Protein AF-A0A7W5UTJ3-F1 (afdb_monomer_lite)

Structure (mmCIF, N/CA/C/O backbone):
data_AF-A0A7W5UTJ3-F1
#
_entry.id   AF-A0A7W5UTJ3-F1
#
loop_
_atom_site.group_PDB
_atom_site.id
_atom_site.type_symbol
_atom_site.label_atom_id
_atom_site.label_alt_id
_atom_site.label_comp_id
_atom_site.label_asym_id
_atom_site.label_entity_id
_atom_site.label_seq_id
_atom_site.pdbx_PDB_ins_code
_atom_site.Cartn_x
_atom_site.Cartn_y
_atom_site.Cartn_z
_atom_site.occupancy
_atom_site.B_iso_or_equiv
_atom_site.auth_seq_id
_atom_site.auth_comp_id
_atom_site.auth_asym_id
_atom_site.auth_atom_id
_atom_site.pdbx_PDB_model_num
ATOM 1 N N . MET A 1 1 ? -45.559 3.624 100.601 1.00 49.91 1 MET A N 1
ATOM 2 C CA . MET A 1 1 ? -44.182 3.401 100.113 1.00 49.91 1 MET A CA 1
ATOM 3 C C . MET A 1 1 ? -44.082 1.951 99.663 1.00 49.91 1 MET A C 1
ATOM 5 O O . MET A 1 1 ? -44.240 1.071 100.497 1.00 49.91 1 MET A O 1
ATOM 9 N N . PRO A 1 2 ? -43.972 1.708 98.349 1.00 45.56 2 PRO A N 1
ATOM 10 C CA . PRO A 1 2 ? -42.835 0.924 97.885 1.00 45.56 2 PRO A CA 1
ATOM 11 C C . PRO A 1 2 ? -42.137 1.590 96.694 1.00 45.56 2 PRO A C 1
ATOM 13 O O . PRO A 1 2 ? -42.738 2.033 95.720 1.00 45.56 2 PRO A O 1
ATOM 16 N N . GLN A 1 3 ? -40.830 1.658 96.868 1.00 65.25 3 GLN A N 1
ATOM 17 C CA . GLN A 1 3 ? -39.761 2.013 95.956 1.00 65.25 3 GLN A CA 1
ATOM 18 C C . GLN A 1 3 ? -39.377 0.731 95.220 1.00 65.25 3 GLN A C 1
ATOM 20 O O . GLN A 1 3 ? -39.188 -0.250 95.920 1.00 65.25 3 GLN A O 1
ATOM 25 N N . ASN A 1 4 ? -39.321 0.722 93.879 1.00 50.91 4 ASN A N 1
ATOM 26 C CA . ASN A 1 4 ? -38.662 -0.307 93.050 1.00 50.91 4 ASN A CA 1
ATOM 27 C C . ASN A 1 4 ? -38.724 0.074 91.557 1.00 50.91 4 ASN A C 1
ATOM 29 O O . ASN A 1 4 ? -39.702 -0.257 90.900 1.00 50.91 4 ASN A O 1
ATOM 33 N N . TRP A 1 5 ? -37.687 0.721 91.015 1.00 44.47 5 TRP A N 1
ATOM 34 C CA . TRP A 1 5 ? -37.349 0.657 89.580 1.00 44.47 5 TRP A CA 1
ATOM 35 C C . TRP A 1 5 ? -35.838 0.887 89.384 1.00 44.47 5 TRP A C 1
ATOM 37 O O . TRP A 1 5 ? -35.400 2.036 89.337 1.00 44.47 5 TRP A O 1
ATOM 47 N N . PRO A 1 6 ? -35.029 -0.175 89.214 1.00 55.72 6 PRO A N 1
ATOM 48 C CA . PRO A 1 6 ? -33.751 -0.068 88.525 1.00 55.72 6 PRO A CA 1
ATOM 49 C C . PRO A 1 6 ? -33.745 -1.050 87.346 1.00 55.72 6 PRO A C 1
ATOM 51 O O . PRO A 1 6 ? -33.516 -2.241 87.524 1.00 55.72 6 PRO A O 1
ATOM 54 N N . GLY A 1 7 ? -34.038 -0.576 86.132 1.00 49.91 7 GLY A N 1
ATOM 55 C CA . GLY A 1 7 ? -34.074 -1.474 84.966 1.00 49.91 7 GLY A CA 1
ATOM 56 C C . GLY A 1 7 ? -33.760 -0.866 83.602 1.00 49.91 7 GLY A C 1
ATOM 57 O O . GLY A 1 7 ? -33.587 -1.615 82.650 1.00 49.91 7 GLY A O 1
ATOM 58 N N . ILE A 1 8 ? -33.653 0.460 83.463 1.00 52.50 8 ILE A N 1
ATOM 59 C CA . ILE A 1 8 ? -33.644 1.087 82.124 1.00 52.50 8 ILE A CA 1
ATOM 60 C C . ILE A 1 8 ? -32.231 1.478 81.636 1.00 52.50 8 ILE A C 1
ATOM 62 O O . ILE A 1 8 ? -32.031 1.732 80.454 1.00 52.50 8 ILE A O 1
ATOM 66 N N . LEU A 1 9 ? -31.197 1.441 82.483 1.00 50.56 9 LEU A N 1
ATOM 67 C CA . LEU A 1 9 ? -29.863 1.956 82.113 1.00 50.56 9 LEU A CA 1
ATOM 68 C C . LEU A 1 9 ? -28.877 0.925 81.521 1.00 50.56 9 LEU A C 1
ATOM 70 O O . LEU A 1 9 ? -27.787 1.306 81.107 1.00 50.56 9 LEU A O 1
ATOM 74 N N . GLY A 1 10 ? -29.240 -0.359 81.415 1.00 50.97 10 GLY A N 1
ATOM 75 C CA . GLY A 1 10 ? -28.318 -1.417 80.960 1.00 50.97 10 GLY A CA 1
ATOM 76 C C . GLY A 1 10 ? -28.124 -1.553 79.439 1.00 50.97 10 GLY A C 1
ATOM 77 O O . GLY A 1 10 ? -27.166 -2.188 79.006 1.00 50.97 10 GLY A O 1
ATOM 78 N N . GLY A 1 11 ? -29.010 -0.979 78.614 1.00 48.81 11 GLY A N 1
ATOM 79 C CA . GLY A 1 11 ? -29.018 -1.205 77.155 1.00 48.81 11 GLY A CA 1
ATOM 80 C C . GLY A 1 11 ? -28.273 -0.163 76.309 1.00 48.81 11 GLY A C 1
ATOM 81 O O . GLY A 1 11 ? -27.937 -0.429 75.156 1.00 48.81 11 GLY A O 1
ATOM 82 N N . LEU A 1 12 ? -27.985 1.015 76.872 1.00 51.44 12 LEU A N 1
ATOM 83 C CA . LEU A 1 12 ? -27.376 2.136 76.149 1.00 51.44 12 LEU A CA 1
ATOM 84 C C . LEU A 1 12 ? -25.982 1.836 75.545 1.00 51.44 12 LEU A C 1
ATOM 86 O O . LEU A 1 12 ? -25.752 2.221 74.396 1.00 51.44 12 LEU A O 1
ATOM 90 N N . PRO A 1 13 ? -25.054 1.130 76.234 1.00 57.25 13 PRO A N 1
ATOM 91 C CA . PRO A 1 13 ? -23.743 0.839 75.651 1.00 57.25 13 PRO A CA 1
ATOM 92 C C . PRO A 1 13 ? -23.818 -0.187 74.508 1.00 57.25 13 PRO A C 1
ATOM 94 O O . PRO A 1 13 ? -23.075 -0.068 73.536 1.00 57.25 13 PRO A O 1
ATOM 97 N N . TYR A 1 14 ? -24.753 -1.143 74.559 1.00 57.56 14 TYR A N 1
ATOM 98 C CA . TYR A 1 14 ? -24.948 -2.125 73.485 1.00 57.56 14 TYR A CA 1
ATOM 99 C C . TYR A 1 14 ? -25.562 -1.502 72.224 1.00 57.56 14 TYR A C 1
ATOM 101 O O . TYR A 1 14 ? -25.147 -1.836 71.115 1.00 57.56 14 TYR A O 1
ATOM 109 N N . ALA A 1 15 ? -26.490 -0.552 72.376 1.00 61.28 15 ALA A N 1
ATOM 110 C CA . ALA A 1 15 ? -27.078 0.171 71.247 1.00 61.28 15 ALA A CA 1
ATOM 111 C C . ALA A 1 15 ? -26.050 1.062 70.518 1.00 61.28 15 ALA A C 1
ATOM 113 O O . ALA A 1 15 ? -26.047 1.124 69.288 1.00 61.28 15 ALA A O 1
ATOM 114 N N . LEU A 1 16 ? -25.133 1.700 71.256 1.00 57.91 16 LEU A N 1
ATOM 115 C CA . LEU A 1 16 ? -24.051 2.505 70.674 1.00 57.91 16 LEU A CA 1
ATOM 116 C C . LEU A 1 16 ? -23.027 1.650 69.917 1.00 57.91 16 LEU A C 1
ATOM 118 O O . LEU A 1 16 ? -22.639 2.004 68.805 1.00 57.91 16 LEU A O 1
ATOM 122 N N . VAL A 1 17 ? -22.629 0.501 70.471 1.00 63.25 17 VAL A N 1
ATOM 123 C CA . VAL A 1 17 ? -21.710 -0.431 69.795 1.00 63.25 17 VAL A CA 1
ATOM 124 C C . VAL A 1 17 ? -22.347 -1.015 68.528 1.00 63.25 17 VAL A C 1
ATOM 126 O O . VAL A 1 17 ? -21.684 -1.079 67.493 1.00 63.25 17 VAL A O 1
ATOM 129 N N . ALA A 1 18 ? -23.639 -1.362 68.566 1.00 59.16 18 ALA A N 1
ATOM 130 C CA . ALA A 1 18 ? -24.380 -1.828 67.392 1.00 59.16 18 ALA A CA 1
ATOM 131 C C . ALA A 1 18 ? -24.501 -0.746 66.300 1.00 59.16 18 ALA A C 1
ATOM 133 O O . ALA A 1 18 ? -24.300 -1.043 65.122 1.00 59.16 18 ALA A O 1
ATOM 134 N N . GLY A 1 19 ? -24.750 0.515 66.677 1.00 58.53 19 GLY A N 1
ATOM 135 C CA . GLY A 1 19 ? -24.783 1.648 65.746 1.00 58.53 19 GLY A CA 1
ATOM 136 C C . GLY A 1 19 ? -23.430 1.917 65.076 1.00 58.53 19 GLY A C 1
ATOM 137 O O . GLY A 1 19 ? -23.365 2.091 63.860 1.00 58.53 19 GLY A O 1
ATOM 138 N N . VAL A 1 20 ? -22.330 1.871 65.835 1.00 60.22 20 VAL A N 1
ATOM 139 C CA . VAL A 1 20 ? -20.966 2.059 65.301 1.00 60.22 20 VAL A CA 1
ATOM 140 C C . VAL A 1 20 ? -20.543 0.895 64.392 1.00 60.22 20 VAL A C 1
ATOM 142 O O . VAL A 1 20 ? -19.923 1.120 63.349 1.00 60.22 20 VAL A O 1
ATOM 145 N N . LEU A 1 21 ? -20.913 -0.345 64.732 1.00 58.50 21 LEU A N 1
ATOM 146 C CA . LEU A 1 21 ? -20.674 -1.519 63.883 1.00 58.50 21 LEU A CA 1
ATOM 147 C C . LEU A 1 21 ? -21.484 -1.471 62.581 1.00 58.50 21 LEU A C 1
ATOM 149 O O . LEU A 1 21 ? -20.934 -1.807 61.531 1.00 58.50 21 LEU A O 1
ATOM 153 N N . MET A 1 22 ? -22.735 -0.994 62.620 1.00 56.91 22 MET A N 1
ATOM 154 C CA . MET A 1 22 ? -23.546 -0.787 61.414 1.00 56.91 22 MET A CA 1
ATOM 155 C C . MET A 1 22 ? -22.935 0.262 60.480 1.00 56.91 22 MET A C 1
ATOM 157 O O . MET A 1 22 ? -22.800 -0.014 59.292 1.00 56.91 22 MET A O 1
ATOM 161 N N . VAL A 1 23 ? -22.484 1.410 60.999 1.00 58.38 23 VAL A N 1
ATOM 162 C CA . VAL A 1 23 ? -21.856 2.476 60.187 1.00 58.38 23 VAL A CA 1
ATOM 163 C C . VAL A 1 23 ? -20.576 1.987 59.501 1.00 58.38 23 VAL A C 1
ATOM 165 O O . VAL A 1 23 ? -20.311 2.306 58.339 1.00 58.38 23 VAL A O 1
ATOM 168 N N . ARG A 1 24 ? -19.784 1.164 60.197 1.00 61.03 24 ARG A N 1
ATOM 169 C CA . ARG A 1 24 ? -18.542 0.597 59.659 1.00 61.03 24 ARG A CA 1
ATOM 170 C C . ARG A 1 24 ? -18.798 -0.487 58.603 1.00 61.03 24 ARG A C 1
ATOM 172 O O . ARG A 1 24 ? -18.029 -0.586 57.649 1.00 61.03 24 ARG A O 1
ATOM 179 N N . TRP A 1 25 ? -19.882 -1.255 58.732 1.00 58.81 25 TRP A N 1
ATOM 180 C CA . TRP A 1 25 ? -20.298 -2.250 57.735 1.00 58.81 25 TRP A CA 1
ATOM 181 C C . TRP A 1 25 ? -20.925 -1.620 56.486 1.00 58.81 25 TRP A C 1
ATOM 183 O O . TRP A 1 25 ? -20.599 -2.024 55.369 1.00 58.81 25 TRP A O 1
ATOM 193 N N . THR A 1 26 ? -21.751 -0.581 56.634 1.00 67.00 26 THR A N 1
ATOM 194 C CA . THR A 1 26 ? -22.319 0.143 55.485 1.00 67.00 26 THR A CA 1
ATOM 195 C C . THR A 1 26 ? -21.261 0.933 54.720 1.00 67.00 26 THR A C 1
ATOM 197 O O . THR A 1 26 ? -21.354 1.049 53.501 1.00 67.00 26 THR A O 1
ATOM 200 N N . GLY A 1 27 ? -20.226 1.435 55.406 1.00 67.44 27 GLY A N 1
ATOM 201 C CA . GLY A 1 27 ? -19.107 2.135 54.770 1.00 67.44 27 GLY A CA 1
ATOM 202 C C . GLY A 1 27 ? -18.340 1.255 53.780 1.00 67.44 27 GLY A C 1
ATOM 203 O O . GLY A 1 27 ? -18.050 1.697 52.673 1.00 67.44 27 GLY A O 1
ATOM 204 N N . LEU A 1 28 ? -18.082 -0.007 54.139 1.00 71.56 28 LEU A N 1
ATOM 205 C CA . LEU A 1 28 ? -17.395 -0.978 53.279 1.00 71.56 28 LEU A CA 1
ATOM 206 C C . LEU A 1 28 ? -18.242 -1.355 52.055 1.00 71.56 28 LEU A C 1
ATOM 208 O O . LEU A 1 28 ? -17.735 -1.366 50.937 1.00 71.56 28 LEU A O 1
ATOM 212 N N . ILE A 1 29 ? -19.542 -1.586 52.256 1.00 75.38 29 ILE A N 1
ATOM 213 C CA . ILE A 1 29 ? -20.492 -1.868 51.169 1.00 75.38 29 ILE A CA 1
ATOM 214 C C . ILE A 1 29 ? -20.580 -0.680 50.207 1.00 75.38 29 ILE A C 1
ATOM 216 O O . ILE A 1 29 ? -20.513 -0.872 48.997 1.00 75.38 29 ILE A O 1
ATOM 220 N N . SER A 1 30 ? -20.669 0.545 50.731 1.00 70.50 30 SER A N 1
ATOM 221 C CA . SER A 1 30 ? -20.723 1.766 49.923 1.00 70.50 30 SER A CA 1
ATOM 222 C C . SER A 1 30 ? -19.438 1.977 49.113 1.00 70.50 30 SER A C 1
ATOM 224 O O . SER A 1 30 ? -19.500 2.338 47.940 1.00 70.50 30 SER A O 1
ATOM 226 N N . LEU A 1 31 ? -18.272 1.673 49.694 1.00 73.31 31 LEU A N 1
ATOM 227 C CA . LEU A 1 31 ? -16.979 1.727 49.002 1.00 73.31 31 LEU A CA 1
ATOM 228 C C . LEU A 1 31 ? -16.888 0.699 47.869 1.00 73.31 31 LEU A C 1
ATOM 230 O O . LEU A 1 31 ? -16.457 1.039 46.769 1.00 73.31 31 LEU A O 1
ATOM 234 N N . VAL A 1 32 ? -17.337 -0.536 48.112 1.00 75.56 32 VAL A N 1
ATOM 235 C CA . VAL A 1 32 ? -17.374 -1.595 47.092 1.00 7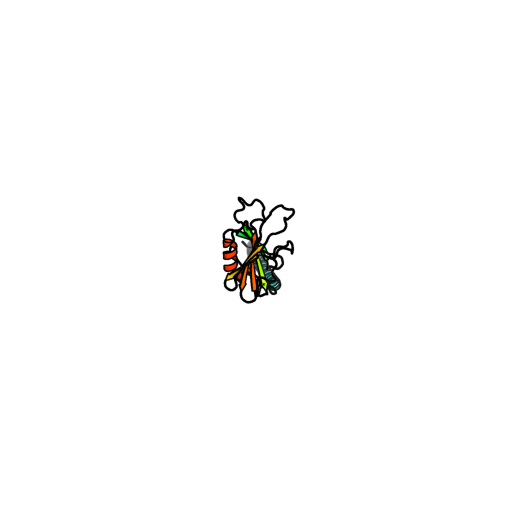5.56 32 VAL A CA 1
ATOM 236 C C . VAL A 1 32 ? -18.346 -1.235 45.967 1.00 75.56 32 VAL A C 1
ATOM 238 O O . VAL A 1 32 ? -17.974 -1.315 44.800 1.00 75.56 32 VAL A O 1
ATOM 241 N N . LEU A 1 33 ? -19.554 -0.767 46.293 1.00 73.56 33 LEU A N 1
ATOM 242 C CA . LEU A 1 33 ? -20.534 -0.305 45.303 1.00 73.56 33 LEU A CA 1
ATOM 243 C C . LEU A 1 33 ? -20.010 0.874 44.483 1.00 73.56 33 LEU A C 1
ATOM 245 O O . LEU A 1 33 ? -20.163 0.882 43.265 1.00 73.56 33 LEU A O 1
ATOM 249 N N . SER A 1 34 ? -19.349 1.834 45.132 1.00 69.06 34 SER A N 1
ATOM 250 C CA . SER A 1 34 ? -18.723 2.972 44.452 1.00 69.06 34 SER A CA 1
ATOM 251 C C . SER A 1 34 ? -17.606 2.510 43.518 1.00 69.06 34 SER A C 1
ATOM 253 O O . SER A 1 34 ? -17.539 2.960 42.380 1.00 69.06 34 SER A O 1
ATOM 255 N N . GLY A 1 35 ? -16.768 1.565 43.956 1.00 73.44 35 GLY A N 1
ATOM 256 C CA . GLY A 1 35 ? -15.726 0.966 43.124 1.00 73.44 35 GLY A CA 1
ATOM 257 C C . GLY A 1 35 ? -16.295 0.262 41.891 1.00 73.44 35 GLY A C 1
ATOM 258 O O . GLY A 1 35 ? -15.833 0.508 40.780 1.00 73.44 35 GLY A O 1
ATOM 259 N N . VAL A 1 36 ? -17.344 -0.548 42.062 1.00 77.81 36 VAL A N 1
ATOM 260 C CA . VAL A 1 36 ? -18.028 -1.229 40.950 1.00 77.81 36 VAL A CA 1
ATOM 261 C C . VAL A 1 36 ? -18.673 -0.225 39.992 1.00 77.81 36 VAL A C 1
ATOM 263 O O . VAL A 1 36 ? -18.547 -0.385 38.781 1.00 77.81 36 VAL A O 1
ATOM 266 N N . LEU A 1 37 ? -19.306 0.835 40.502 1.00 75.06 37 LEU A N 1
ATOM 267 C CA . LEU A 1 37 ? -19.894 1.899 39.680 1.00 75.06 37 LEU A CA 1
ATOM 268 C C . LEU A 1 37 ? -18.841 2.674 38.884 1.00 75.06 37 LEU A C 1
ATOM 270 O O . LEU A 1 37 ? -19.058 2.953 37.709 1.00 75.06 37 LEU A O 1
ATOM 274 N N . VAL A 1 38 ? -17.699 3.000 39.493 1.00 76.62 38 VAL A N 1
ATOM 275 C CA . VAL A 1 38 ? -16.602 3.694 38.803 1.00 76.62 38 VAL A CA 1
ATOM 276 C C . VAL A 1 38 ? -15.988 2.792 37.733 1.00 76.62 38 VAL A C 1
ATOM 278 O O . VAL A 1 38 ? -15.825 3.232 36.600 1.00 76.62 38 VAL A O 1
ATOM 281 N N . ILE A 1 39 ? -15.706 1.524 38.047 1.00 73.88 39 ILE A N 1
ATOM 282 C CA . ILE A 1 39 ? -15.149 0.565 37.080 1.00 73.88 39 ILE A CA 1
ATOM 283 C C . ILE A 1 39 ? -16.137 0.317 35.932 1.00 73.88 39 ILE A C 1
ATOM 285 O O . ILE A 1 39 ? -15.750 0.391 34.768 1.00 73.88 39 ILE A O 1
ATOM 289 N N . GLY A 1 40 ? -17.417 0.090 36.241 1.00 71.56 40 GLY A N 1
ATOM 290 C CA . GLY A 1 40 ? -18.469 -0.088 35.238 1.00 71.56 40 GLY A CA 1
ATOM 291 C C . GLY A 1 40 ? -18.675 1.158 34.373 1.00 71.56 40 GLY A C 1
ATOM 292 O O . GLY A 1 40 ? -18.810 1.050 33.157 1.00 71.56 40 GLY A O 1
ATOM 293 N N . GLY A 1 41 ? -18.620 2.350 34.974 1.00 71.69 41 GLY A N 1
ATOM 294 C CA . GLY A 1 41 ? -18.689 3.620 34.254 1.00 71.69 41 GLY A CA 1
ATOM 295 C C . GLY A 1 41 ? -17.502 3.833 33.313 1.00 71.69 41 GLY A C 1
ATOM 296 O O . GLY A 1 41 ? -17.695 4.228 32.167 1.00 71.69 41 GLY A O 1
ATOM 297 N N . VAL A 1 42 ? -16.279 3.519 33.756 1.00 72.38 42 VAL A N 1
ATOM 298 C CA . VAL A 1 42 ? -15.076 3.589 32.909 1.00 72.38 42 VAL A CA 1
ATOM 299 C C . VAL A 1 42 ? -15.162 2.596 31.750 1.00 72.38 42 VAL A C 1
ATOM 301 O O . VAL A 1 42 ? -14.842 2.970 30.624 1.00 72.38 42 VAL A O 1
ATOM 304 N N . PHE A 1 43 ? -15.637 1.372 31.994 1.00 74.56 43 PHE A N 1
ATOM 305 C CA . PHE A 1 43 ? -15.805 0.355 30.954 1.00 74.56 43 PHE A CA 1
ATOM 306 C C . PHE A 1 43 ? -16.799 0.800 29.868 1.00 74.56 43 PHE A C 1
ATOM 308 O O . PHE A 1 43 ? -16.466 0.778 28.687 1.00 74.56 43 PHE A O 1
ATOM 315 N N . LEU A 1 44 ? -17.968 1.322 30.256 1.00 69.38 44 LEU A N 1
ATOM 316 C CA . LEU A 1 44 ? -18.966 1.838 29.307 1.00 69.38 44 LEU A CA 1
ATOM 317 C C . LEU A 1 44 ? -18.464 3.059 28.514 1.00 69.38 44 LEU A C 1
ATOM 319 O O . LEU A 1 44 ? -18.767 3.220 27.329 1.00 69.38 44 LEU A O 1
ATOM 323 N N . VAL A 1 45 ? -17.678 3.939 29.144 1.00 71.81 45 VAL A N 1
ATOM 324 C CA . VAL A 1 45 ? -17.074 5.093 28.455 1.00 71.81 45 VAL A CA 1
ATOM 325 C C . VAL A 1 45 ? -15.999 4.649 27.456 1.00 71.81 45 VAL A C 1
ATOM 327 O O . VAL A 1 45 ? -15.906 5.228 26.377 1.00 71.81 45 VAL A O 1
ATOM 330 N N . GLN A 1 46 ? -15.207 3.630 27.786 1.00 73.75 46 GLN A N 1
ATOM 331 C CA . GLN A 1 46 ? -14.215 3.045 26.877 1.00 73.75 46 GLN A CA 1
ATOM 332 C C . GLN A 1 46 ? -14.892 2.393 25.666 1.00 73.75 46 GLN A C 1
ATOM 334 O O . GLN A 1 46 ? -14.549 2.704 24.528 1.00 73.75 46 GLN A O 1
ATOM 339 N N . GLU A 1 47 ? -15.911 1.568 25.905 1.00 73.75 47 GLU A N 1
ATOM 340 C CA . GLU A 1 47 ? -16.650 0.861 24.856 1.00 73.75 47 GLU A CA 1
ATOM 341 C C . GLU A 1 47 ? -17.359 1.837 23.903 1.00 73.75 47 GLU A C 1
ATOM 343 O O . GLU A 1 47 ? -17.211 1.743 22.685 1.00 73.75 47 GLU A O 1
ATOM 348 N N . SER A 1 48 ? -18.016 2.870 24.443 1.00 70.00 48 SER A N 1
ATOM 349 C CA . SER A 1 48 ? -18.661 3.908 23.622 1.00 70.00 48 SER A CA 1
ATOM 350 C C . SER A 1 48 ? -17.680 4.790 22.841 1.00 70.00 48 SER A C 1
ATOM 352 O O . SER A 1 48 ? -18.041 5.309 21.782 1.00 70.00 48 SER A O 1
ATOM 354 N N . ARG A 1 49 ? -16.444 4.985 23.323 1.00 73.00 49 ARG A N 1
ATOM 355 C CA . ARG A 1 49 ? -15.394 5.664 22.546 1.00 73.00 49 ARG A CA 1
ATOM 356 C C . ARG A 1 49 ? -14.911 4.791 21.398 1.00 73.00 49 ARG A C 1
ATOM 358 O O . ARG A 1 49 ? -14.903 5.272 20.269 1.00 73.00 49 ARG A O 1
ATOM 365 N N . ALA A 1 50 ? -14.599 3.527 21.672 1.00 71.88 50 ALA A N 1
ATOM 366 C CA . ALA A 1 50 ? -14.159 2.576 20.657 1.00 71.88 50 ALA A CA 1
ATOM 367 C C . ALA A 1 50 ? -15.202 2.421 19.537 1.00 71.88 50 ALA A C 1
ATOM 369 O O . ALA A 1 50 ? -14.861 2.425 18.356 1.00 71.88 50 ALA A O 1
ATOM 370 N N . GLU A 1 51 ? -16.489 2.368 19.888 1.00 74.69 51 GLU A N 1
ATOM 371 C CA . GLU A 1 51 ? -17.579 2.263 18.915 1.00 74.69 51 GLU A CA 1
ATOM 372 C C . GLU A 1 51 ? -17.732 3.537 18.061 1.00 74.69 51 GLU A C 1
ATOM 374 O O . GLU A 1 51 ? -17.919 3.463 16.841 1.00 74.69 51 GLU A O 1
ATOM 379 N N . ARG A 1 52 ? -17.576 4.725 18.663 1.00 76.06 52 ARG A N 1
ATOM 380 C CA . ARG A 1 52 ? -17.583 6.005 17.929 1.00 76.06 52 ARG A CA 1
ATOM 381 C C . ARG A 1 52 ? -16.386 6.146 17.000 1.00 76.06 52 ARG A C 1
ATOM 383 O O . ARG A 1 52 ? -16.549 6.614 15.876 1.00 76.06 52 ARG A O 1
ATOM 390 N N . GLU A 1 53 ? -15.202 5.751 17.448 1.00 75.44 53 GLU A N 1
ATOM 391 C CA . GLU A 1 53 ? -13.981 5.787 16.642 1.00 75.44 53 GLU A CA 1
ATOM 392 C C . GLU A 1 53 ? -14.061 4.804 15.472 1.00 75.44 53 GLU A C 1
ATOM 394 O O . GLU A 1 53 ? -13.769 5.186 14.336 1.00 75.44 53 GLU A O 1
ATOM 399 N N . ALA A 1 54 ? -14.564 3.589 15.709 1.00 72.44 54 ALA A N 1
ATOM 400 C CA . ALA A 1 54 ? -14.815 2.604 14.661 1.00 72.44 54 ALA A CA 1
ATOM 401 C C . ALA A 1 54 ? -15.825 3.116 13.622 1.00 72.44 54 ALA A C 1
ATOM 403 O O . ALA A 1 54 ? -15.592 2.990 12.419 1.00 72.44 54 ALA A O 1
ATOM 404 N N . THR A 1 55 ? -16.913 3.751 14.067 1.00 77.44 55 THR A N 1
ATOM 405 C CA . THR A 1 55 ? -17.921 4.339 13.167 1.00 77.44 55 THR A CA 1
ATOM 406 C C . THR A 1 55 ? -17.334 5.497 12.353 1.00 77.44 55 THR A C 1
ATOM 408 O O . THR A 1 55 ? -17.480 5.538 11.133 1.00 77.44 55 THR A O 1
ATOM 411 N N . ALA A 1 56 ? -16.591 6.400 13.000 1.00 79.31 56 ALA A N 1
ATOM 412 C CA . ALA A 1 56 ? -15.954 7.539 12.342 1.00 79.31 56 ALA A CA 1
ATOM 413 C C . ALA A 1 56 ? -14.840 7.128 11.361 1.00 79.31 56 ALA A C 1
ATOM 415 O O . ALA A 1 56 ? -14.562 7.849 10.399 1.00 79.31 56 ALA A O 1
ATOM 416 N N . LEU A 1 57 ? -14.166 5.998 11.596 1.00 77.00 57 LEU A N 1
ATOM 417 C CA . LEU A 1 57 ? -13.252 5.414 10.618 1.00 77.00 57 LEU A CA 1
ATOM 418 C C . LEU A 1 57 ? -14.026 4.797 9.453 1.00 77.00 57 LEU A C 1
ATOM 420 O O . LEU A 1 57 ? -13.670 5.040 8.302 1.00 77.00 57 LEU A O 1
ATOM 424 N N . ALA A 1 58 ? -15.078 4.025 9.737 1.00 78.88 58 ALA A N 1
ATOM 425 C CA . ALA A 1 58 ? -15.883 3.382 8.707 1.00 78.88 58 ALA A CA 1
ATOM 426 C C . ALA A 1 58 ? -16.451 4.415 7.725 1.00 78.88 58 ALA A C 1
ATOM 428 O O . ALA A 1 58 ? -16.363 4.206 6.519 1.00 78.88 58 ALA A O 1
ATOM 429 N N . GLU A 1 59 ? -16.939 5.557 8.217 1.00 83.25 59 GLU A N 1
ATOM 430 C CA . GLU A 1 59 ? -17.395 6.671 7.376 1.00 83.25 59 GLU A CA 1
ATOM 431 C C . GLU A 1 59 ? -16.265 7.299 6.549 1.00 83.25 59 GLU A C 1
ATOM 433 O O . GLU A 1 59 ? -16.449 7.568 5.361 1.00 83.25 59 GLU A O 1
ATOM 438 N N . ARG A 1 60 ? -15.077 7.498 7.139 1.00 80.94 60 ARG A N 1
ATOM 439 C CA . ARG A 1 60 ? -13.911 8.057 6.429 1.00 80.94 60 ARG A CA 1
ATOM 440 C C . ARG A 1 60 ? -13.387 7.136 5.331 1.00 80.94 60 ARG A C 1
ATOM 442 O O . ARG A 1 60 ? -12.973 7.614 4.279 1.00 80.94 60 ARG A O 1
ATOM 449 N N . VAL A 1 61 ? -13.402 5.831 5.579 1.00 85.00 61 VAL A N 1
ATOM 450 C CA . VAL A 1 61 ? -12.853 4.813 4.680 1.00 85.00 61 VAL A CA 1
ATOM 451 C C . VAL A 1 61 ? -13.880 4.337 3.654 1.00 85.00 61 VAL A C 1
ATOM 453 O O . VAL A 1 61 ? -13.492 3.946 2.558 1.00 85.00 61 VAL A O 1
ATOM 456 N N . ALA A 1 62 ? -15.182 4.414 3.946 1.00 85.31 62 ALA A N 1
ATOM 457 C CA . ALA A 1 62 ? -16.260 3.986 3.051 1.00 85.31 62 ALA A CA 1
ATOM 458 C C . ALA A 1 62 ? -16.074 4.360 1.561 1.00 85.31 62 ALA A C 1
ATOM 460 O O . ALA A 1 62 ? -16.219 3.460 0.732 1.00 85.31 62 ALA A O 1
ATOM 461 N N . PRO A 1 63 ? -15.721 5.609 1.176 1.00 86.75 63 PRO A N 1
ATOM 462 C CA . PRO A 1 63 ? -15.608 5.986 -0.240 1.00 86.75 63 PRO A CA 1
ATOM 463 C C . PRO A 1 63 ? -14.392 5.391 -0.969 1.00 86.75 63 PRO A C 1
ATOM 465 O O . PRO A 1 63 ? -14.352 5.390 -2.205 1.00 86.75 63 PRO A O 1
ATOM 468 N N . VAL A 1 64 ? -13.392 4.923 -0.221 1.00 88.75 64 VAL A N 1
ATOM 469 C CA . VAL A 1 64 ? -12.107 4.422 -0.739 1.00 88.75 64 VAL A CA 1
ATOM 470 C C . VAL A 1 64 ? -11.808 2.996 -0.289 1.00 88.75 64 VAL A C 1
ATOM 472 O O . VAL A 1 64 ? -10.717 2.491 -0.532 1.00 88.75 64 VAL A O 1
ATOM 475 N N . ARG A 1 65 ? -12.759 2.326 0.369 1.00 87.81 65 ARG A N 1
ATOM 476 C CA . ARG A 1 65 ? -12.557 1.008 0.981 1.00 87.81 65 ARG A CA 1
ATOM 477 C C . ARG A 1 65 ? -12.111 -0.037 -0.035 1.00 87.81 65 ARG A C 1
ATOM 479 O O . ARG A 1 65 ? -11.287 -0.873 0.310 1.00 87.81 65 ARG A O 1
ATOM 486 N N . ASP A 1 66 ? -12.625 0.050 -1.262 1.00 89.69 66 ASP A N 1
ATOM 487 C CA . ASP A 1 66 ? -12.278 -0.795 -2.413 1.00 89.69 66 ASP A CA 1
ATOM 488 C C . ASP A 1 66 ? -10.839 -0.585 -2.936 1.00 89.69 66 ASP A C 1
ATOM 490 O O . ASP A 1 66 ? -10.336 -1.357 -3.753 1.00 89.69 66 ASP A O 1
ATOM 494 N N . LEU A 1 67 ? -10.176 0.479 -2.476 1.00 92.00 67 LEU A N 1
ATOM 495 C CA . LEU A 1 67 ? -8.836 0.901 -2.879 1.00 92.00 67 LEU A CA 1
ATOM 496 C C . LEU A 1 67 ? -7.802 0.748 -1.759 1.00 92.00 67 LEU A C 1
ATOM 498 O O . LEU A 1 67 ? -6.633 1.074 -1.958 1.00 92.00 67 LEU A O 1
ATOM 502 N N . ILE A 1 68 ? -8.183 0.231 -0.591 1.00 92.31 68 ILE A N 1
ATOM 503 C CA . ILE A 1 68 ? -7.217 -0.018 0.479 1.00 92.31 68 ILE A CA 1
ATOM 504 C C . ILE A 1 68 ? -6.619 -1.404 0.285 1.00 92.31 68 ILE A C 1
ATOM 506 O O . ILE A 1 68 ? -7.274 -2.427 0.487 1.00 92.31 68 ILE A O 1
ATOM 510 N N . TYR A 1 69 ? -5.341 -1.422 -0.0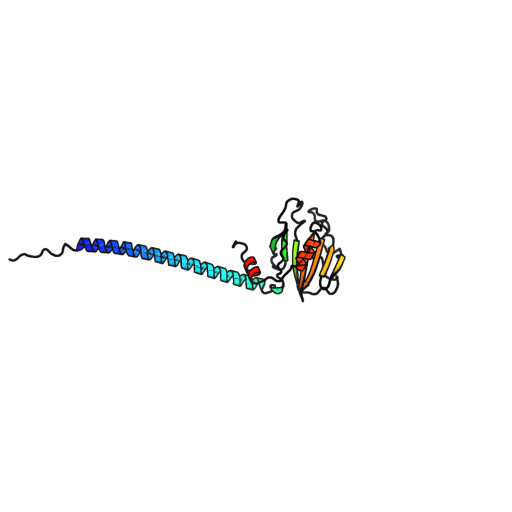78 1.00 93.94 69 TYR A N 1
ATOM 511 C CA . TYR A 1 69 ? -4.558 -2.642 -0.212 1.00 93.94 69 TYR A CA 1
ATOM 512 C C . TYR A 1 69 ? -3.536 -2.773 0.916 1.00 93.94 69 TYR A C 1
ATOM 514 O O . TYR A 1 69 ? -3.009 -1.790 1.449 1.00 93.94 69 TYR A O 1
ATOM 522 N N . MET A 1 70 ? -3.265 -4.028 1.260 1.00 94.38 70 MET A N 1
ATOM 523 C CA . MET A 1 70 ? -2.251 -4.453 2.213 1.00 94.38 70 MET A CA 1
ATOM 524 C C . MET A 1 70 ? -1.181 -5.246 1.468 1.00 94.38 70 MET A C 1
ATOM 526 O O . MET A 1 70 ? -1.499 -6.086 0.621 1.00 94.38 70 MET A O 1
ATOM 530 N N . ILE A 1 71 ? 0.075 -5.004 1.824 1.00 94.50 71 ILE A N 1
ATOM 531 C CA . ILE A 1 71 ? 1.226 -5.803 1.408 1.00 94.50 71 ILE A CA 1
ATOM 532 C C . ILE A 1 71 ? 2.064 -6.119 2.639 1.00 94.50 71 ILE A C 1
ATOM 534 O O . ILE A 1 71 ? 2.087 -5.343 3.591 1.00 94.50 71 ILE A O 1
ATOM 538 N N . ASP A 1 72 ? 2.751 -7.252 2.599 1.00 93.19 72 ASP A N 1
ATOM 539 C CA . ASP A 1 72 ? 3.784 -7.598 3.566 1.00 93.19 72 ASP A CA 1
ATOM 540 C C . ASP A 1 72 ? 5.121 -7.646 2.824 1.00 93.19 72 ASP A C 1
ATOM 542 O O . ASP A 1 72 ? 5.267 -8.365 1.832 1.00 93.19 72 ASP A O 1
ATOM 546 N N . ILE A 1 73 ? 6.076 -6.829 3.261 1.00 93.12 73 ILE A N 1
ATOM 547 C CA . ILE A 1 73 ? 7.414 -6.755 2.680 1.00 93.12 73 ILE A CA 1
ATOM 548 C C . ILE A 1 73 ? 8.391 -7.082 3.810 1.00 93.12 73 ILE A C 1
ATOM 550 O O . ILE A 1 73 ? 8.693 -6.199 4.597 1.00 93.12 73 ILE A O 1
ATOM 554 N N . PRO A 1 74 ? 8.966 -8.295 3.888 1.00 91.94 74 PRO A N 1
ATOM 555 C CA . PRO A 1 74 ? 9.763 -8.708 5.050 1.00 91.94 74 PRO A CA 1
ATOM 556 C C . PRO A 1 74 ? 10.937 -7.784 5.419 1.00 91.94 74 PRO A C 1
ATOM 558 O O . PRO A 1 74 ? 11.367 -7.751 6.567 1.00 91.94 74 PRO A O 1
ATOM 561 N N . SER A 1 75 ? 11.482 -7.046 4.449 1.00 89.06 75 SER A N 1
ATOM 562 C CA . SER A 1 75 ? 12.576 -6.092 4.660 1.00 89.06 75 SER A CA 1
ATOM 563 C C . SER A 1 75 ? 12.120 -4.673 5.018 1.00 89.06 75 SER A C 1
ATOM 565 O O . SER A 1 75 ? 12.976 -3.829 5.284 1.00 89.06 75 SER A O 1
ATOM 567 N N . HIS A 1 76 ? 10.814 -4.388 5.008 1.00 91.81 76 HIS A N 1
ATOM 568 C CA . HIS A 1 76 ? 10.257 -3.057 5.238 1.00 91.81 76 HIS A CA 1
ATOM 569 C C . HIS A 1 76 ? 9.088 -3.094 6.231 1.00 91.81 76 HIS A C 1
ATOM 571 O O . HIS A 1 76 ? 8.296 -4.028 6.263 1.00 91.81 76 HIS A O 1
ATOM 577 N N . ARG A 1 77 ? 8.952 -2.043 7.036 1.00 91.25 77 ARG A N 1
ATOM 578 C CA . ARG A 1 77 ? 7.795 -1.818 7.910 1.00 91.25 77 ARG A CA 1
ATOM 579 C C . ARG A 1 77 ? 6.915 -0.718 7.333 1.00 91.25 77 ARG A C 1
ATOM 581 O O . ARG A 1 77 ? 7.428 0.200 6.697 1.00 91.25 77 ARG A O 1
ATOM 588 N N . GLU A 1 78 ? 5.608 -0.791 7.571 1.00 89.00 78 GLU A N 1
ATOM 589 C CA . GLU A 1 78 ? 4.692 0.296 7.210 1.00 89.00 78 GLU A CA 1
ATOM 590 C C . GLU A 1 78 ? 5.039 1.533 8.049 1.00 89.00 78 GLU A C 1
ATOM 592 O O . GLU A 1 78 ? 5.019 1.494 9.278 1.00 89.00 78 GLU A O 1
ATOM 597 N N . ALA A 1 79 ? 5.429 2.608 7.370 1.00 87.56 79 ALA A N 1
ATOM 598 C CA . ALA A 1 79 ? 5.775 3.886 7.981 1.00 87.56 79 ALA A CA 1
ATOM 599 C C . ALA A 1 79 ? 4.544 4.774 8.171 1.00 87.56 79 ALA A C 1
ATOM 601 O O . ALA A 1 79 ? 4.472 5.571 9.104 1.00 87.56 79 ALA A O 1
ATOM 602 N N . GLY A 1 80 ? 3.568 4.633 7.276 1.00 86.38 80 GLY A N 1
ATOM 603 C CA . GLY A 1 80 ? 2.308 5.345 7.361 1.00 86.38 80 GLY A CA 1
ATOM 604 C C . GLY A 1 80 ? 1.532 5.322 6.057 1.00 86.38 80 GLY A C 1
ATOM 605 O O . GLY A 1 80 ? 1.982 4.797 5.035 1.00 86.38 80 GLY A O 1
ATOM 606 N N . ARG A 1 81 ? 0.355 5.939 6.112 1.00 86.00 81 ARG A N 1
ATOM 607 C CA . ARG A 1 81 ? -0.528 6.156 4.970 1.00 86.00 81 ARG A CA 1
ATOM 608 C C . ARG A 1 81 ? -0.756 7.636 4.755 1.00 86.00 81 ARG A C 1
ATOM 610 O O . ARG A 1 81 ? -0.672 8.431 5.692 1.00 86.00 81 ARG A O 1
ATOM 617 N N . ASP A 1 82 ? -1.020 8.002 3.511 1.00 81.50 82 ASP A N 1
ATOM 618 C CA . ASP A 1 82 ? -1.435 9.358 3.193 1.00 81.50 82 ASP A CA 1
ATOM 619 C C . ASP A 1 82 ? -2.852 9.646 3.721 1.00 81.50 82 ASP A C 1
ATOM 621 O O . ASP A 1 82 ? -3.565 8.764 4.205 1.00 81.50 82 ASP A O 1
ATOM 625 N N . SER A 1 83 ? -3.292 10.900 3.615 1.00 74.88 83 SER A N 1
ATOM 626 C CA . SER A 1 83 ? -4.632 11.298 4.062 1.00 74.88 83 SER A CA 1
ATOM 627 C C . SER A 1 83 ? -5.763 10.640 3.265 1.00 74.88 83 SER A C 1
ATOM 629 O O . SER A 1 83 ? -6.897 10.612 3.745 1.00 74.88 83 SER A O 1
ATOM 631 N N . SER A 1 84 ? -5.474 10.112 2.070 1.00 75.44 84 SER A N 1
ATOM 632 C CA . SER A 1 84 ? -6.444 9.381 1.256 1.00 75.44 84 SER A CA 1
ATOM 633 C C . SER A 1 84 ? -6.587 7.912 1.658 1.00 75.44 84 SER A C 1
ATOM 635 O O . SER A 1 84 ? -7.548 7.284 1.228 1.00 75.44 84 SER A O 1
ATOM 637 N N . TRP A 1 85 ? -5.683 7.370 2.489 1.00 77.75 85 TRP A N 1
ATOM 638 C CA . TRP A 1 85 ? -5.582 5.955 2.899 1.00 77.75 85 TRP A CA 1
ATOM 639 C C . TRP A 1 85 ? -5.243 4.964 1.781 1.00 77.75 85 TRP A C 1
ATOM 641 O O . TRP A 1 85 ? -4.952 3.789 2.046 1.00 77.75 85 TRP A O 1
ATOM 651 N N . VAL A 1 86 ? -5.265 5.436 0.540 1.00 83.38 86 VAL A N 1
ATOM 652 C CA . VAL A 1 86 ? -5.035 4.658 -0.671 1.00 83.38 86 VAL A CA 1
ATOM 653 C C . VAL A 1 86 ? -3.541 4.502 -0.944 1.00 83.38 86 VAL A C 1
ATOM 655 O O . VAL A 1 86 ? -3.145 3.532 -1.594 1.00 83.38 86 VAL A O 1
ATOM 658 N N . VAL A 1 87 ? -2.711 5.412 -0.421 1.00 85.69 87 VAL A N 1
ATOM 659 C CA . VAL A 1 87 ? -1.254 5.337 -0.533 1.00 85.69 87 VAL A CA 1
ATOM 660 C C . VAL A 1 87 ? -0.648 4.923 0.803 1.00 85.69 87 VAL A C 1
ATOM 662 O O . VAL A 1 87 ? -0.898 5.552 1.829 1.00 85.69 87 VAL A O 1
ATOM 665 N N . ALA A 1 88 ? 0.178 3.879 0.788 1.00 88.31 88 ALA A N 1
ATOM 666 C CA . ALA A 1 88 ? 0.959 3.427 1.934 1.00 88.31 88 ALA A CA 1
ATOM 667 C C . ALA A 1 88 ? 2.456 3.509 1.629 1.00 88.31 88 ALA A C 1
ATOM 669 O O . ALA A 1 88 ? 2.894 3.161 0.531 1.00 88.31 88 ALA A O 1
ATOM 670 N N . SER A 1 89 ? 3.235 3.945 2.612 1.00 88.62 89 SER A N 1
ATOM 671 C CA . SER A 1 89 ? 4.689 4.064 2.531 1.00 88.62 89 SER A CA 1
ATOM 672 C C . SER A 1 89 ? 5.348 3.063 3.468 1.00 88.62 89 SER A C 1
ATOM 674 O O . SER A 1 89 ? 4.919 2.885 4.608 1.00 88.62 89 SER A O 1
ATOM 676 N N . PHE A 1 90 ? 6.416 2.431 2.994 1.00 90.38 90 PHE A N 1
ATOM 677 C CA . PHE A 1 90 ? 7.154 1.403 3.712 1.00 90.38 90 PHE A CA 1
ATOM 678 C C . PHE A 1 90 ? 8.627 1.785 3.791 1.00 90.38 90 PHE A C 1
ATOM 680 O O . PHE A 1 90 ? 9.262 2.078 2.778 1.00 90.38 90 PHE A O 1
ATOM 687 N N . GLU A 1 91 ? 9.172 1.758 4.999 1.00 89.75 91 GLU A N 1
ATOM 688 C CA . GLU A 1 91 ? 10.572 2.063 5.285 1.00 89.75 91 GLU A CA 1
ATOM 689 C C . GLU A 1 91 ? 11.361 0.789 5.565 1.00 89.75 91 GLU A C 1
ATOM 691 O O . GLU A 1 91 ? 10.806 -0.151 6.138 1.00 89.75 91 GLU A O 1
ATOM 696 N N . PRO A 1 92 ? 12.656 0.738 5.221 1.00 88.44 92 PRO A N 1
ATOM 697 C CA . PRO A 1 92 ? 13.482 -0.421 5.522 1.00 88.44 92 PRO A CA 1
ATOM 698 C C . PRO A 1 92 ? 13.567 -0.652 7.039 1.00 88.44 92 PRO A C 1
ATOM 700 O O . PRO A 1 92 ? 13.759 0.284 7.815 1.00 88.44 92 PRO A O 1
ATOM 703 N N . VAL A 1 93 ? 13.446 -1.913 7.465 1.00 88.81 93 VAL A N 1
ATOM 704 C CA . VAL A 1 93 ? 13.605 -2.302 8.881 1.00 88.81 93 VAL A CA 1
ATOM 705 C C . VAL A 1 93 ? 15.050 -2.096 9.332 1.00 88.81 93 VAL A C 1
ATOM 707 O O . VAL A 1 93 ? 15.297 -1.623 10.440 1.00 88.81 93 VAL A O 1
ATOM 710 N N . ASP A 1 94 ? 15.997 -2.427 8.454 1.00 85.25 94 ASP A N 1
ATOM 711 C CA . ASP A 1 94 ? 17.417 -2.178 8.653 1.00 85.25 94 ASP A CA 1
ATOM 712 C C . ASP A 1 94 ? 17.835 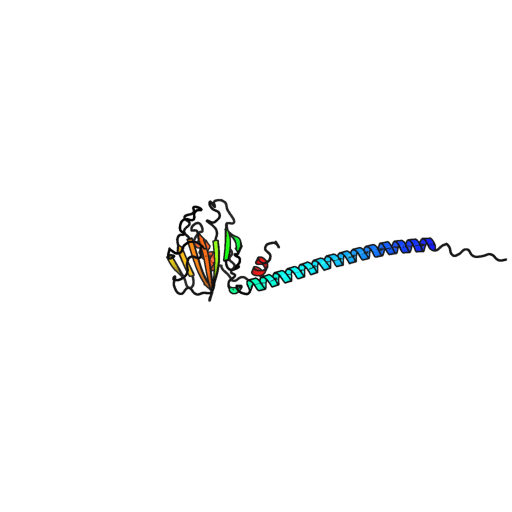-0.899 7.921 1.00 85.25 94 ASP A C 1
ATOM 714 O O . ASP A 1 94 ? 17.903 -0.846 6.689 1.00 85.25 94 ASP A O 1
ATOM 718 N N . THR A 1 95 ? 18.117 0.146 8.696 1.00 81.00 95 THR A N 1
ATOM 719 C CA . THR A 1 95 ? 18.603 1.428 8.179 1.00 81.00 95 THR A CA 1
ATOM 720 C C . THR A 1 95 ? 20.125 1.467 8.046 1.00 81.00 95 THR A C 1
ATOM 722 O O . THR A 1 95 ? 20.669 2.470 7.577 1.00 81.00 95 THR A O 1
ATOM 725 N N . SER A 1 96 ? 20.842 0.411 8.451 1.00 75.56 96 SER A N 1
ATOM 726 C CA . SER A 1 96 ? 22.289 0.344 8.287 1.00 75.56 96 SER A CA 1
ATOM 727 C C . SER A 1 96 ? 22.632 0.283 6.790 1.00 75.56 96 SER A C 1
ATOM 729 O O . SER A 1 96 ? 22.170 -0.564 6.029 1.00 75.56 96 SER A O 1
ATOM 731 N N . GLY A 1 97 ? 23.377 1.282 6.313 1.00 69.50 97 GLY A N 1
ATOM 732 C CA . GLY A 1 97 ? 23.724 1.415 4.894 1.00 69.50 97 GLY A CA 1
ATOM 733 C C . GLY A 1 97 ? 22.735 2.208 4.030 1.00 69.50 97 GLY A C 1
ATOM 734 O O . GLY A 1 97 ? 22.967 2.320 2.826 1.00 69.50 97 GLY A O 1
ATOM 735 N N . VAL A 1 98 ? 21.681 2.801 4.604 1.00 65.62 98 VAL A N 1
ATOM 736 C CA . VAL A 1 98 ? 20.848 3.798 3.909 1.00 65.62 98 VAL A CA 1
ATOM 737 C C . VAL A 1 98 ? 21.543 5.158 3.995 1.00 65.62 98 VAL A C 1
ATOM 739 O O . VAL A 1 98 ? 21.668 5.721 5.081 1.00 65.62 98 VAL A O 1
ATOM 742 N N . LYS A 1 99 ? 22.038 5.683 2.865 1.00 64.06 99 LYS A N 1
ATOM 743 C CA . LYS A 1 99 ? 22.724 6.990 2.835 1.00 64.06 99 LYS A CA 1
ATOM 744 C C . LYS A 1 99 ? 21.737 8.149 2.890 1.00 64.06 99 LYS A C 1
ATOM 746 O O . LYS A 1 99 ? 22.015 9.153 3.541 1.00 64.06 99 LYS A O 1
ATOM 751 N N . VAL A 1 100 ? 20.589 7.994 2.234 1.00 66.62 100 VAL A N 1
ATOM 752 C CA . VAL A 1 100 ? 19.493 8.963 2.250 1.00 66.62 100 VAL A CA 1
ATOM 753 C C . VAL A 1 100 ? 18.202 8.232 2.585 1.00 66.62 100 VAL A C 1
ATOM 755 O O . VAL A 1 100 ? 17.851 7.250 1.941 1.00 66.62 100 VAL A O 1
ATOM 758 N N . TRP A 1 101 ? 17.482 8.721 3.592 1.00 59.72 101 TRP A N 1
ATOM 759 C CA . TRP A 1 101 ? 16.328 8.035 4.182 1.00 59.72 101 TRP A CA 1
ATOM 760 C C . TRP A 1 101 ? 15.243 7.625 3.162 1.00 59.72 101 TRP A C 1
ATOM 762 O O . TRP A 1 101 ? 14.658 6.557 3.301 1.00 59.72 101 TRP A O 1
ATOM 772 N N . GLN A 1 102 ? 15.042 8.406 2.091 1.00 67.12 102 GLN A N 1
ATOM 773 C CA . GLN A 1 102 ? 14.047 8.120 1.044 1.00 67.12 102 GLN A CA 1
ATOM 774 C C . GLN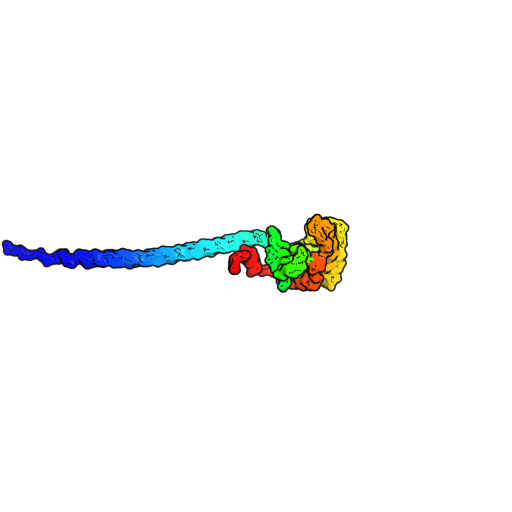 A 1 102 ? 14.528 7.194 -0.085 1.00 67.12 102 GLN A C 1
ATOM 776 O O . GLN A 1 102 ? 13.720 6.794 -0.919 1.00 67.12 102 GLN A O 1
ATOM 781 N N . GLU A 1 103 ? 15.813 6.827 -0.141 1.00 72.62 103 GLU A N 1
ATOM 782 C CA . GLU A 1 103 ? 16.331 5.966 -1.217 1.00 72.62 103 GLU A CA 1
ATOM 783 C C . GLU A 1 103 ? 15.656 4.592 -1.210 1.00 72.62 103 GLU A C 1
ATOM 785 O O . GLU A 1 103 ? 15.385 4.028 -2.261 1.00 72.62 103 GLU A O 1
ATOM 790 N N . ARG A 1 104 ? 15.335 4.044 -0.038 1.00 81.38 104 ARG A N 1
ATOM 791 C CA . ARG A 1 104 ? 14.760 2.695 0.079 1.00 81.38 104 ARG A CA 1
ATOM 792 C C . ARG A 1 104 ? 13.295 2.683 0.498 1.00 81.38 104 ARG A C 1
ATOM 794 O O . ARG A 1 104 ? 12.809 1.662 0.963 1.00 81.38 104 ARG A O 1
ATOM 801 N N . THR A 1 105 ? 12.586 3.798 0.355 1.00 85.75 105 THR A N 1
ATOM 802 C CA . THR A 1 105 ? 11.148 3.819 0.630 1.00 85.75 105 THR A CA 1
ATOM 803 C C . THR A 1 105 ? 10.393 3.139 -0.509 1.00 85.75 105 THR A C 1
ATOM 805 O O . THR A 1 105 ? 10.615 3.443 -1.681 1.00 85.75 105 THR A O 1
ATOM 808 N N . ILE A 1 106 ? 9.488 2.227 -0.158 1.00 90.19 106 ILE A N 1
ATOM 809 C CA . ILE A 1 106 ? 8.549 1.608 -1.097 1.00 90.19 106 ILE A CA 1
ATOM 810 C C . ILE A 1 106 ? 7.184 2.265 -0.905 1.00 90.19 106 ILE A C 1
ATOM 812 O O . ILE A 1 106 ? 6.719 2.414 0.223 1.00 90.19 106 ILE A O 1
ATOM 816 N N . SER A 1 107 ? 6.524 2.630 -1.997 1.00 89.81 107 SER A N 1
ATOM 817 C CA . SER A 1 107 ? 5.169 3.179 -1.990 1.00 89.81 107 SER A CA 1
ATOM 818 C C . SER A 1 107 ? 4.202 2.215 -2.665 1.00 89.81 107 SER A C 1
ATOM 820 O O . SER A 1 107 ? 4.448 1.759 -3.779 1.00 89.81 107 SER A O 1
ATOM 822 N N . LEU A 1 108 ? 3.091 1.925 -1.995 1.00 91.62 108 LEU A N 1
ATOM 823 C CA . LEU A 1 108 ? 1.938 1.199 -2.518 1.00 91.62 108 LEU A CA 1
ATOM 824 C C . LEU A 1 108 ? 0.818 2.200 -2.789 1.00 91.62 108 LEU A C 1
ATOM 826 O O . LEU A 1 108 ? 0.503 2.994 -1.912 1.00 91.62 108 LEU A O 1
ATOM 830 N N . ALA A 1 109 ? 0.173 2.118 -3.946 1.00 89.75 109 ALA A N 1
ATOM 831 C CA . ALA A 1 109 ? -1.051 2.861 -4.233 1.00 89.75 109 ALA A CA 1
ATOM 832 C C . ALA A 1 109 ? -2.018 2.009 -5.055 1.00 89.75 109 ALA A C 1
ATOM 834 O O . ALA A 1 109 ? -1.573 1.194 -5.863 1.00 89.75 109 ALA A O 1
ATOM 835 N N . ALA A 1 110 ? -3.324 2.217 -4.898 1.00 89.88 110 ALA A N 1
ATOM 836 C CA . ALA A 1 110 ? -4.338 1.583 -5.737 1.00 89.88 110 ALA A CA 1
ATOM 837 C C . ALA A 1 110 ? -5.260 2.630 -6.369 1.00 89.88 110 ALA A C 1
ATOM 839 O O . ALA A 1 110 ? -5.650 3.598 -5.738 1.00 89.88 110 ALA A O 1
ATOM 840 N N . THR A 1 111 ? -5.634 2.470 -7.631 1.00 88.06 111 THR A N 1
ATOM 841 C CA . THR A 1 111 ? -6.498 3.441 -8.322 1.00 88.06 111 THR A CA 1
ATOM 842 C C . THR A 1 111 ? -7.549 2.724 -9.146 1.00 88.06 111 THR A C 1
ATOM 844 O O . THR A 1 111 ? -7.293 1.646 -9.673 1.00 88.06 111 THR A O 1
ATOM 847 N N . ARG A 1 112 ? -8.746 3.303 -9.276 1.00 88.19 112 ARG A N 1
ATOM 848 C CA . ARG A 1 112 ? -9.754 2.767 -10.202 1.00 88.19 112 ARG A CA 1
ATOM 849 C C . ARG A 1 112 ? -9.289 3.009 -11.633 1.00 88.19 112 ARG A C 1
ATOM 851 O O . ARG A 1 112 ? -8.924 4.131 -11.979 1.00 88.19 112 ARG A O 1
ATOM 858 N N . GLY A 1 113 ? -9.325 1.976 -12.461 1.00 83.25 113 GLY A N 1
ATOM 859 C CA . GLY A 1 113 ? -8.949 2.075 -13.862 1.00 83.25 113 GLY A CA 1
ATOM 860 C C . GLY A 1 113 ? -8.508 0.750 -14.466 1.00 83.25 113 GLY A C 1
ATOM 861 O O . GLY A 1 113 ? -8.407 -0.280 -13.804 1.00 83.25 113 GLY A O 1
ATOM 862 N N . THR A 1 114 ? -8.228 0.801 -15.762 1.00 74.19 114 THR A N 1
ATOM 863 C CA . THR A 1 114 ? -7.677 -0.314 -16.533 1.00 74.19 114 THR A CA 1
ATOM 864 C C . THR A 1 114 ? -6.509 0.197 -17.356 1.00 74.19 114 THR A C 1
ATOM 866 O O . THR A 1 114 ? -6.623 1.254 -17.978 1.00 74.19 114 THR A O 1
ATOM 869 N N . LEU A 1 115 ? -5.408 -0.552 -17.400 1.00 72.88 115 LEU A N 1
ATOM 870 C CA . LEU A 1 115 ? -4.271 -0.217 -18.250 1.00 72.88 115 LEU A CA 1
ATOM 871 C C . LEU A 1 115 ? -4.457 -0.919 -19.605 1.00 72.88 115 LEU A C 1
ATOM 873 O O . LEU A 1 115 ? -4.225 -2.121 -19.723 1.00 72.88 115 LEU A O 1
ATOM 877 N N . SER A 1 116 ? -4.941 -0.201 -20.620 1.00 58.50 116 SER A N 1
ATOM 878 C CA . SER A 1 116 ? -5.225 -0.785 -21.946 1.00 58.50 116 SER A CA 1
ATOM 879 C C . SER A 1 116 ? -3.964 -0.949 -22.805 1.00 58.50 116 SER A C 1
ATOM 881 O O . SER A 1 116 ? -3.830 -1.912 -23.556 1.00 58.50 116 SER A O 1
ATOM 883 N N . ALA A 1 117 ? -3.008 -0.044 -22.643 1.00 54.25 117 ALA A N 1
ATOM 884 C CA . ALA A 1 117 ? -1.637 -0.094 -23.130 1.00 54.25 117 ALA A CA 1
ATOM 885 C C . ALA A 1 117 ? -0.822 0.818 -22.203 1.00 54.25 117 ALA A C 1
ATOM 887 O O . ALA A 1 117 ? -1.411 1.599 -21.466 1.00 54.25 117 ALA A O 1
ATOM 888 N N . CYS A 1 118 ? 0.506 0.762 -22.227 1.00 60.81 118 CYS A N 1
ATOM 889 C CA . CYS A 1 118 ? 1.396 1.590 -21.399 1.00 60.81 118 CYS A CA 1
ATOM 890 C C . CYS A 1 118 ? 1.225 3.132 -21.530 1.00 60.81 118 CYS A C 1
ATOM 892 O O . CYS A 1 118 ? 2.067 3.878 -21.047 1.00 60.81 118 CYS A O 1
ATOM 894 N N . GLY A 1 119 ? 0.170 3.628 -22.183 1.00 44.56 119 GLY A N 1
ATOM 895 C CA . GLY A 1 119 ? -0.178 5.038 -22.278 1.00 44.56 119 GLY A CA 1
ATOM 896 C C . GLY A 1 119 ? -1.069 5.495 -21.122 1.00 44.56 119 GLY A C 1
ATOM 897 O O . GLY A 1 119 ? -2.091 4.880 -20.823 1.00 44.56 119 GLY A O 1
ATOM 898 N N . GLY A 1 120 ? -0.695 6.617 -20.506 1.00 50.28 120 GLY A N 1
ATOM 899 C CA . GLY A 1 120 ? -1.563 7.385 -19.608 1.00 50.28 120 GLY A CA 1
ATOM 900 C C . GLY A 1 120 ? -1.249 7.287 -18.115 1.00 50.28 120 GLY A C 1
ATOM 901 O O . GLY A 1 120 ? -1.832 8.048 -17.349 1.00 50.28 120 GLY A O 1
ATOM 902 N N . GLN A 1 121 ? -0.321 6.424 -17.688 1.00 52.09 121 GLN A N 1
ATOM 903 C CA . GLN A 1 121 ? 0.208 6.477 -16.323 1.00 52.09 121 GLN A CA 1
ATOM 904 C C . GLN A 1 121 ? 1.587 7.127 -16.301 1.00 52.09 121 GLN A C 1
ATOM 906 O O . GLN A 1 121 ? 2.581 6.558 -16.741 1.00 52.09 121 GLN A O 1
ATOM 911 N N . THR A 1 122 ? 1.631 8.337 -15.756 1.00 51.03 122 THR A N 1
ATOM 912 C CA . THR A 1 122 ? 2.840 8.895 -15.157 1.00 51.03 122 THR A CA 1
ATOM 913 C C . THR A 1 122 ? 3.244 8.002 -13.991 1.00 51.03 122 THR A C 1
ATOM 915 O O . THR A 1 122 ? 2.385 7.686 -13.164 1.00 51.03 122 THR A O 1
ATOM 918 N N . LEU A 1 123 ? 4.527 7.625 -13.903 1.00 50.47 123 LEU A N 1
ATOM 919 C CA . LEU A 1 123 ? 5.127 7.156 -12.649 1.00 50.47 123 LEU A CA 1
ATOM 920 C C . LEU A 1 123 ? 4.589 8.048 -11.533 1.00 50.47 123 LEU A C 1
ATOM 922 O O . LEU A 1 123 ? 4.769 9.266 -11.579 1.00 50.47 123 LEU A O 1
ATOM 926 N N . ALA A 1 124 ? 3.847 7.460 -10.598 1.00 47.41 124 ALA A N 1
ATOM 927 C CA . ALA A 1 124 ? 3.215 8.189 -9.509 1.00 47.41 124 ALA A CA 1
ATOM 928 C C . ALA A 1 124 ? 4.289 8.576 -8.488 1.00 47.41 124 ALA A C 1
ATOM 930 O O . ALA A 1 124 ? 4.326 8.073 -7.372 1.00 47.41 124 ALA A O 1
ATOM 931 N N . VAL A 1 125 ? 5.212 9.437 -8.896 1.00 42.28 125 VAL A N 1
ATOM 932 C CA . VAL A 1 125 ? 6.174 10.083 -8.023 1.00 42.28 125 VAL A CA 1
ATOM 933 C C . VAL A 1 125 ? 6.090 11.561 -8.346 1.00 42.28 125 VAL A C 1
ATOM 935 O O . VAL A 1 125 ? 6.015 11.956 -9.504 1.00 42.28 125 VAL A O 1
ATOM 938 N N . ALA A 1 126 ? 6.001 12.365 -7.297 1.00 36.59 126 ALA A N 1
ATOM 939 C CA . ALA A 1 126 ? 5.566 13.756 -7.277 1.00 36.59 126 ALA A CA 1
ATOM 940 C C . ALA A 1 126 ? 6.441 14.766 -8.063 1.00 36.59 126 ALA A C 1
ATOM 942 O O . ALA A 1 126 ? 6.461 15.946 -7.722 1.00 36.59 126 ALA A O 1
ATOM 943 N N . PHE A 1 127 ? 7.181 14.354 -9.096 1.00 42.91 127 PHE A N 1
ATOM 944 C CA . PHE A 1 127 ? 8.270 15.140 -9.667 1.00 42.91 127 PHE A CA 1
ATOM 945 C C . PHE A 1 127 ? 8.417 14.962 -11.189 1.00 42.91 127 PHE A C 1
ATOM 947 O O . PHE A 1 127 ? 9.093 14.052 -11.652 1.00 42.91 127 PHE A O 1
ATOM 954 N N . GLY A 1 128 ? 7.865 15.920 -11.946 1.00 38.12 128 GLY A N 1
ATOM 955 C CA . GLY A 1 128 ? 8.272 16.237 -13.327 1.00 38.12 128 GLY A CA 1
ATOM 956 C C . GLY A 1 128 ? 7.622 15.393 -14.429 1.00 38.12 128 GLY A C 1
ATOM 957 O O . GLY A 1 128 ? 7.507 14.182 -14.318 1.00 38.12 128 GLY A O 1
ATOM 958 N N . ARG A 1 129 ? 7.168 16.050 -15.502 1.00 42.06 129 ARG A N 1
ATOM 959 C CA . ARG A 1 129 ? 6.274 15.499 -16.539 1.00 42.06 129 ARG A CA 1
ATOM 960 C C . ARG A 1 129 ? 6.964 15.001 -17.821 1.00 42.06 129 ARG A C 1
ATOM 962 O O . ARG A 1 129 ? 6.252 14.669 -18.760 1.00 42.06 129 ARG A O 1
ATOM 969 N N . ASP A 1 130 ? 8.293 14.914 -17.882 1.00 42.31 130 ASP A N 1
ATOM 970 C CA . ASP A 1 130 ? 8.977 14.931 -19.191 1.00 42.31 130 ASP A CA 1
ATOM 971 C C . ASP A 1 130 ? 9.719 13.643 -19.603 1.00 42.31 130 ASP A C 1
ATOM 973 O O . ASP A 1 130 ? 10.365 13.633 -20.648 1.00 42.31 130 ASP A O 1
ATOM 977 N N . GLU A 1 131 ? 9.608 12.538 -18.860 1.00 49.88 131 GLU A N 1
ATOM 978 C CA . GLU A 1 131 ? 10.101 11.233 -19.330 1.00 49.88 131 GLU A CA 1
ATOM 979 C C . GLU A 1 131 ? 8.942 10.243 -19.488 1.00 49.88 131 GLU A C 1
ATOM 981 O O . GLU A 1 131 ? 8.273 9.890 -18.516 1.00 49.88 131 GLU A O 1
ATOM 986 N N . GLU A 1 132 ? 8.702 9.781 -20.721 1.00 52.69 132 GLU A N 1
ATOM 987 C CA . GLU A 1 132 ? 7.836 8.626 -20.961 1.00 52.69 132 GLU A CA 1
ATOM 988 C C . GLU A 1 132 ? 8.453 7.409 -20.253 1.00 52.69 132 GLU A C 1
ATOM 990 O O . GLU A 1 132 ? 9.574 7.014 -20.592 1.00 52.69 132 GLU A O 1
ATOM 995 N N . PRO A 1 133 ? 7.776 6.805 -19.260 1.00 62.06 133 PRO A N 1
ATOM 996 C CA . PRO A 1 133 ? 8.319 5.637 -18.593 1.00 62.06 133 PRO A CA 1
ATOM 997 C C . PRO A 1 133 ? 8.488 4.499 -19.597 1.00 62.06 133 PRO A C 1
ATOM 999 O O . PRO A 1 133 ? 7.541 4.127 -20.295 1.00 62.06 133 PRO A O 1
ATOM 1002 N N . ALA A 1 134 ? 9.673 3.884 -19.633 1.00 71.50 134 ALA A N 1
ATOM 1003 C CA . ALA A 1 134 ? 9.820 2.621 -20.340 1.00 71.50 134 ALA A CA 1
ATOM 1004 C C . ALA A 1 134 ? 8.935 1.591 -19.633 1.00 71.50 134 ALA A C 1
ATOM 1006 O O . ALA A 1 134 ? 9.055 1.376 -18.426 1.00 71.50 134 ALA A O 1
ATOM 1007 N N . CYS A 1 135 ? 8.014 0.994 -20.384 1.00 78.62 135 CYS A N 1
ATOM 1008 C CA . CYS A 1 135 ? 6.994 0.106 -19.853 1.00 78.62 135 CYS A CA 1
ATOM 1009 C C . CYS A 1 135 ? 7.085 -1.260 -20.527 1.00 78.62 135 CYS A C 1
ATOM 1011 O O . CYS A 1 135 ? 7.011 -1.387 -21.749 1.00 78.62 135 CYS A O 1
ATOM 1013 N N . LEU A 1 136 ? 7.241 -2.293 -19.708 1.00 85.75 136 LEU A N 1
ATOM 1014 C CA . LEU A 1 136 ? 7.360 -3.678 -20.123 1.00 85.75 136 LEU A CA 1
ATOM 1015 C C . LEU A 1 136 ? 6.194 -4.477 -19.550 1.00 85.75 136 LEU A C 1
ATOM 1017 O O . LEU A 1 136 ? 6.006 -4.547 -18.337 1.00 85.75 136 LEU A O 1
ATOM 1021 N N . ARG A 1 137 ? 5.432 -5.137 -20.419 1.00 86.69 137 ARG A N 1
ATOM 1022 C CA . ARG A 1 137 ? 4.433 -6.115 -19.988 1.00 86.69 137 ARG A CA 1
ATOM 1023 C C . ARG A 1 137 ? 5.128 -7.439 -19.681 1.00 86.69 137 ARG A C 1
ATOM 1025 O O . ARG A 1 137 ? 5.696 -8.053 -20.578 1.00 86.69 137 ARG A O 1
ATOM 1032 N N . GLU A 1 138 ? 5.061 -7.885 -18.431 1.00 88.56 138 GLU A N 1
ATOM 1033 C CA . GLU A 1 138 ? 5.627 -9.178 -18.015 1.00 88.56 138 GLU A CA 1
ATOM 1034 C C . GLU A 1 138 ? 4.615 -10.323 -18.080 1.00 88.56 138 GLU A C 1
ATOM 1036 O O . GLU A 1 138 ? 4.999 -11.487 -18.161 1.00 88.56 138 GLU A O 1
ATOM 1041 N N . GLY A 1 139 ? 3.320 -10.009 -18.030 1.00 86.25 139 GLY A N 1
ATOM 1042 C CA . GLY A 1 139 ? 2.266 -11.015 -18.049 1.00 86.25 139 GLY A CA 1
ATOM 1043 C C . GLY A 1 139 ? 0.864 -10.427 -18.212 1.00 86.25 139 GLY A C 1
ATOM 1044 O O . GLY A 1 139 ? 0.696 -9.220 -18.432 1.00 86.25 139 GLY A O 1
ATOM 1045 N N . PRO A 1 140 ? -0.180 -11.269 -18.141 1.00 86.50 140 PRO A N 1
ATOM 1046 C CA . PRO A 1 140 ? -1.560 -10.807 -18.072 1.00 86.50 140 PRO A CA 1
ATOM 1047 C C . PRO A 1 140 ? -1.759 -9.936 -16.829 1.00 86.50 140 PRO A C 1
ATOM 1049 O O . PRO A 1 140 ? -1.543 -10.399 -15.714 1.00 86.50 140 PRO A O 1
ATOM 1052 N N . GLY A 1 141 ? -2.135 -8.670 -17.021 1.00 87.44 141 GLY A N 1
ATOM 1053 C CA . GLY A 1 141 ? -2.394 -7.767 -15.903 1.00 87.44 141 GLY A CA 1
ATOM 1054 C C . GLY A 1 141 ? -1.158 -7.342 -15.104 1.00 87.44 141 GLY A C 1
ATOM 1055 O O . GLY A 1 141 ? -1.347 -6.819 -14.016 1.00 87.44 141 GLY A O 1
ATOM 1056 N N . LEU A 1 142 ? 0.075 -7.573 -15.582 1.00 91.19 142 LEU A N 1
ATOM 1057 C CA . LEU A 1 142 ? 1.312 -7.209 -14.876 1.00 91.19 142 LEU A CA 1
ATOM 1058 C C . LEU A 1 142 ? 2.254 -6.413 -15.784 1.00 91.19 142 LEU A C 1
ATOM 1060 O O . LEU A 1 142 ? 2.668 -6.895 -16.846 1.00 91.19 142 LEU A O 1
ATOM 1064 N N . TRP A 1 143 ? 2.641 -5.226 -15.324 1.00 90.62 143 TRP A N 1
ATOM 1065 C CA . TRP A 1 143 ? 3.545 -4.321 -16.029 1.00 90.62 143 TRP A CA 1
ATOM 1066 C C . TRP A 1 143 ? 4.659 -3.831 -15.114 1.00 90.62 143 TRP A C 1
ATOM 1068 O O . TRP A 1 143 ? 4.480 -3.692 -13.906 1.00 90.62 143 TRP A O 1
ATOM 1078 N N . TYR A 1 144 ? 5.801 -3.553 -15.724 1.00 89.50 144 TYR A N 1
ATOM 1079 C CA . TYR A 1 144 ? 6.973 -2.969 -15.101 1.00 89.50 144 TYR A CA 1
ATOM 1080 C C . TYR A 1 144 ? 7.281 -1.638 -15.781 1.00 89.50 144 TYR A C 1
ATOM 1082 O O . TYR A 1 144 ? 7.393 -1.590 -17.003 1.00 89.50 144 TYR A O 1
ATOM 1090 N N . LEU A 1 145 ? 7.377 -0.569 -14.999 1.00 85.94 145 LEU A N 1
ATOM 1091 C CA . LEU A 1 145 ? 7.616 0.792 -15.457 1.00 85.94 145 LEU A CA 1
ATOM 1092 C C . LEU A 1 145 ? 8.935 1.278 -14.874 1.00 85.94 145 LEU A C 1
ATOM 1094 O O . LEU A 1 145 ? 9.230 1.025 -13.707 1.00 85.94 145 LEU A O 1
ATOM 1098 N N . THR A 1 146 ? 9.706 2.009 -15.668 1.00 83.12 146 THR A N 1
ATOM 1099 C CA . THR A 1 146 ? 10.939 2.666 -15.224 1.00 83.12 146 THR A CA 1
ATOM 1100 C C . THR A 1 146 ? 11.006 4.079 -15.766 1.00 83.12 146 THR A C 1
ATOM 1102 O O . THR A 1 146 ? 10.627 4.303 -16.912 1.00 83.12 146 THR A O 1
ATOM 1105 N N . GLY A 1 147 ? 11.543 5.008 -14.990 1.00 74.88 147 GLY A N 1
ATOM 1106 C CA . GLY A 1 147 ? 11.793 6.382 -15.421 1.00 74.88 147 GLY A CA 1
ATOM 1107 C C . GLY A 1 147 ? 12.862 7.022 -14.550 1.00 74.88 147 GLY A C 1
ATOM 1108 O O . GLY A 1 147 ? 13.308 6.422 -13.570 1.00 74.88 147 GLY A O 1
ATOM 1109 N N . LYS A 1 148 ? 13.306 8.228 -14.890 1.00 68.75 148 LYS A N 1
ATOM 1110 C CA . LYS A 1 148 ? 14.235 8.989 -14.054 1.00 68.75 148 LYS A CA 1
ATOM 1111 C C . LYS A 1 148 ? 13.526 10.210 -13.497 1.00 68.75 148 LYS A C 1
ATOM 1113 O O . LYS A 1 148 ? 12.699 10.829 -14.159 1.00 68.75 148 LYS A O 1
ATOM 1118 N N . ILE A 1 149 ? 13.874 10.573 -12.268 1.00 62.69 149 ILE A N 1
ATOM 1119 C CA . ILE A 1 149 ? 13.469 11.862 -11.710 1.00 62.69 149 ILE A CA 1
ATOM 1120 C C . ILE A 1 149 ? 14.551 12.884 -12.062 1.00 62.69 149 ILE A C 1
ATOM 1122 O O . ILE A 1 149 ? 15.738 12.597 -11.856 1.00 62.69 149 ILE A O 1
ATOM 1126 N N . PRO A 1 150 ? 14.187 14.092 -12.531 1.00 56.38 150 PRO A N 1
ATOM 1127 C CA . PRO A 1 150 ? 15.113 15.214 -12.553 1.00 56.38 150 PRO A CA 1
ATOM 1128 C C . PRO A 1 150 ? 15.715 15.402 -11.159 1.00 56.38 150 PRO A C 1
ATOM 1130 O O . PRO A 1 150 ? 14.987 15.402 -10.169 1.00 56.38 150 PRO A O 1
ATOM 1133 N N . LYS A 1 151 ? 17.039 15.562 -11.077 1.00 53.97 151 LYS A N 1
ATOM 1134 C CA . LYS A 1 151 ? 17.787 15.659 -9.816 1.00 53.97 151 LYS A CA 1
ATOM 1135 C C . LYS A 1 151 ? 17.061 16.566 -8.798 1.00 53.97 151 LYS A C 1
ATOM 1137 O O . LYS A 1 151 ? 17.043 17.783 -9.002 1.00 53.97 151 LYS A O 1
ATOM 1142 N N . PRO A 1 152 ? 16.501 16.028 -7.697 1.00 54.62 152 PRO A N 1
ATOM 1143 C CA . PRO A 1 152 ? 15.983 16.874 -6.635 1.00 54.62 152 PRO A CA 1
ATOM 1144 C C . PRO A 1 152 ? 17.148 17.652 -6.009 1.00 54.62 152 PRO A C 1
ATOM 1146 O O . PRO A 1 152 ? 18.285 17.172 -5.967 1.00 54.62 152 PRO A O 1
ATOM 1149 N N . THR A 1 153 ? 16.877 18.843 -5.471 1.00 53.97 153 THR A N 1
ATOM 1150 C CA . THR A 1 153 ? 17.866 19.679 -4.755 1.00 53.97 153 THR A CA 1
ATOM 1151 C C . THR A 1 153 ? 18.569 18.943 -3.603 1.00 53.97 153 THR A C 1
ATOM 1153 O O . THR A 1 153 ? 19.651 19.346 -3.188 1.00 53.97 153 THR A O 1
ATOM 1156 N N . TRP A 1 154 ? 17.998 17.823 -3.153 1.00 55.50 154 TRP A N 1
ATOM 1157 C CA . TRP A 1 154 ? 18.482 16.936 -2.093 1.00 55.50 154 TRP A CA 1
ATOM 1158 C C . TRP A 1 154 ? 19.428 15.810 -2.567 1.00 55.50 154 TRP A C 1
ATOM 1160 O O . TRP A 1 154 ? 19.881 15.014 -1.753 1.00 55.50 154 TRP A O 1
ATOM 1170 N N . GLY A 1 155 ? 19.782 15.749 -3.858 1.00 44.38 155 GLY A N 1
ATOM 1171 C CA . GLY A 1 155 ? 21.034 15.119 -4.304 1.00 44.38 155 GLY A CA 1
ATOM 1172 C C . GLY A 1 155 ? 21.021 13.667 -4.807 1.00 44.38 155 GLY A C 1
ATOM 1173 O O . GLY A 1 155 ? 22.046 13.273 -5.360 1.00 44.38 155 GLY A O 1
ATOM 1174 N N . CYS A 1 156 ? 19.935 12.886 -4.718 1.00 54.66 156 CYS A N 1
ATOM 1175 C CA . CYS A 1 156 ? 19.938 11.527 -5.295 1.00 54.66 156 CYS A CA 1
ATOM 1176 C C . CYS A 1 156 ? 19.517 11.505 -6.776 1.00 54.66 156 CYS A C 1
ATOM 1178 O O . CYS A 1 156 ? 18.406 11.908 -7.117 1.00 54.66 156 CYS A O 1
ATOM 1180 N N . PHE A 1 157 ? 20.387 10.976 -7.646 1.00 51.56 157 PHE A N 1
ATOM 1181 C CA . PHE A 1 157 ? 20.027 10.476 -8.980 1.00 51.56 157 PHE A CA 1
ATOM 1182 C C . PHE A 1 157 ? 19.444 9.071 -8.809 1.00 51.56 157 PHE A C 1
ATOM 1184 O O . PHE A 1 157 ? 20.114 8.070 -9.023 1.00 51.56 157 PHE A O 1
ATOM 1191 N N . CYS A 1 158 ? 18.216 9.012 -8.328 1.00 65.25 158 CYS A N 1
ATOM 1192 C CA . CYS A 1 158 ? 17.532 7.762 -8.067 1.00 65.25 158 CYS A CA 1
ATOM 1193 C C . CYS A 1 158 ? 16.662 7.468 -9.298 1.00 65.25 158 CYS A C 1
ATOM 1195 O O . CYS A 1 158 ? 15.683 8.181 -9.549 1.00 65.25 158 CYS A O 1
ATOM 1197 N N . GLY A 1 159 ? 17.038 6.475 -10.111 1.00 71.94 159 GLY A N 1
ATOM 1198 C CA . GLY A 1 159 ? 16.100 5.919 -11.082 1.00 71.94 159 GLY A CA 1
ATOM 1199 C C . GLY A 1 159 ? 14.856 5.452 -10.332 1.00 71.94 159 GLY A C 1
ATOM 1200 O O . GLY A 1 159 ? 14.960 4.979 -9.206 1.00 71.94 159 GLY A O 1
ATOM 1201 N N . LEU A 1 160 ? 13.674 5.618 -10.908 1.00 78.81 160 LEU A N 1
ATOM 1202 C CA . LEU A 1 160 ? 12.453 5.071 -10.342 1.00 78.81 160 LEU A CA 1
ATOM 1203 C C . LEU A 1 160 ? 12.028 3.860 -11.128 1.00 78.81 160 LEU A C 1
ATOM 1205 O O . LEU A 1 160 ? 12.103 3.825 -12.360 1.00 78.81 160 LEU A O 1
ATOM 1209 N N . HIS A 1 161 ? 11.483 2.904 -10.402 1.00 84.75 161 HIS A N 1
ATOM 1210 C CA . HIS A 1 161 ? 10.786 1.810 -11.024 1.00 84.75 161 HIS A CA 1
ATOM 1211 C C . HIS A 1 161 ? 9.539 1.421 -10.241 1.00 84.75 161 HIS A C 1
ATOM 1213 O O . HIS A 1 161 ? 9.417 1.651 -9.038 1.00 84.75 161 HIS A O 1
ATOM 1219 N N . GLN A 1 162 ? 8.571 0.874 -10.958 1.00 87.69 162 GLN A N 1
ATOM 1220 C CA . GLN A 1 162 ? 7.255 0.580 -10.427 1.00 87.69 162 GLN A CA 1
ATOM 1221 C C . GLN A 1 162 ? 6.711 -0.676 -11.081 1.00 87.69 162 GLN A C 1
ATOM 1223 O O . GLN A 1 162 ? 6.867 -0.896 -12.279 1.00 87.69 162 GLN A O 1
ATOM 1228 N N . TYR A 1 163 ? 6.042 -1.494 -10.286 1.00 91.50 163 TYR A N 1
ATOM 1229 C CA . TYR A 1 163 ? 5.215 -2.573 -10.786 1.00 91.50 163 TYR A CA 1
ATOM 1230 C C . TYR A 1 163 ? 3.745 -2.198 -10.700 1.00 91.50 163 TYR A C 1
ATOM 1232 O O . TYR A 1 163 ? 3.292 -1.693 -9.675 1.00 91.50 163 TYR A O 1
ATOM 1240 N N . LEU A 1 164 ? 3.004 -2.499 -11.762 1.00 91.19 164 LEU A N 1
ATOM 1241 C CA . LEU A 1 164 ? 1.553 -2.380 -11.818 1.00 91.19 164 LEU A CA 1
ATOM 1242 C C . LEU A 1 164 ? 0.930 -3.764 -11.942 1.00 91.19 164 LEU A C 1
ATOM 1244 O O . LEU A 1 164 ? 1.324 -4.535 -12.818 1.00 91.19 164 LEU A O 1
ATOM 1248 N N . ARG A 1 165 ? -0.079 -4.049 -11.118 1.00 92.81 165 ARG A N 1
ATOM 1249 C CA . ARG A 1 165 ? -0.956 -5.212 -11.249 1.00 92.81 165 ARG A CA 1
ATOM 1250 C C . ARG A 1 165 ? -2.396 -4.754 -11.422 1.00 92.81 165 ARG A C 1
ATOM 1252 O O . ARG A 1 165 ? -2.888 -3.955 -10.631 1.00 92.81 165 ARG A O 1
ATOM 1259 N N . GLN A 1 166 ? -3.081 -5.287 -12.423 1.00 91.31 166 GLN A N 1
ATOM 1260 C CA . GLN A 1 166 ? -4.519 -5.110 -12.570 1.00 91.31 166 GLN A CA 1
ATOM 1261 C C . GLN A 1 166 ? -5.266 -6.181 -11.775 1.00 91.31 166 GLN A C 1
ATOM 1263 O O . GLN A 1 166 ? -4.997 -7.373 -11.916 1.00 91.31 166 GLN A O 1
ATOM 1268 N N . ASP A 1 167 ? -6.217 -5.733 -10.966 1.00 91.12 167 ASP A N 1
ATOM 1269 C CA . ASP A 1 167 ? -7.102 -6.548 -10.144 1.00 91.12 167 ASP A CA 1
ATOM 1270 C C . ASP A 1 167 ? -8.546 -6.087 -10.391 1.00 91.12 167 ASP A C 1
ATOM 1272 O O . ASP A 1 167 ? -9.017 -5.081 -9.856 1.00 91.12 167 ASP A O 1
ATOM 1276 N N . GLY A 1 168 ? -9.213 -6.742 -11.344 1.00 89.62 168 GLY A N 1
ATOM 1277 C CA . GLY A 1 168 ? -10.503 -6.289 -11.863 1.00 89.62 168 GLY A CA 1
ATOM 1278 C C . GLY A 1 168 ? -10.434 -4.870 -12.449 1.00 89.62 168 GLY A C 1
ATOM 1279 O O . GLY A 1 168 ? -9.725 -4.620 -13.428 1.00 89.62 168 GLY A O 1
ATOM 1280 N N . GLY A 1 169 ? -11.203 -3.953 -11.858 1.00 89.44 169 GLY A N 1
ATOM 1281 C CA . GLY A 1 169 ? -11.244 -2.529 -12.213 1.00 89.44 169 GLY A CA 1
ATOM 1282 C C . GLY A 1 169 ? -10.279 -1.648 -11.412 1.00 89.44 169 GLY A C 1
ATOM 1283 O O . GLY A 1 169 ? -10.446 -0.428 -11.413 1.00 89.44 169 GLY A O 1
ATOM 1284 N N . VAL A 1 170 ? -9.323 -2.245 -10.694 1.00 90.19 170 VAL A N 1
ATOM 1285 C CA . VAL A 1 170 ? -8.341 -1.540 -9.864 1.00 90.19 170 VAL A CA 1
ATOM 1286 C C . VAL A 1 170 ? -6.927 -1.802 -10.383 1.00 90.19 170 VAL A C 1
ATOM 1288 O O . VAL A 1 170 ? -6.552 -2.930 -10.699 1.00 90.19 170 VAL A O 1
ATOM 1291 N N . LEU A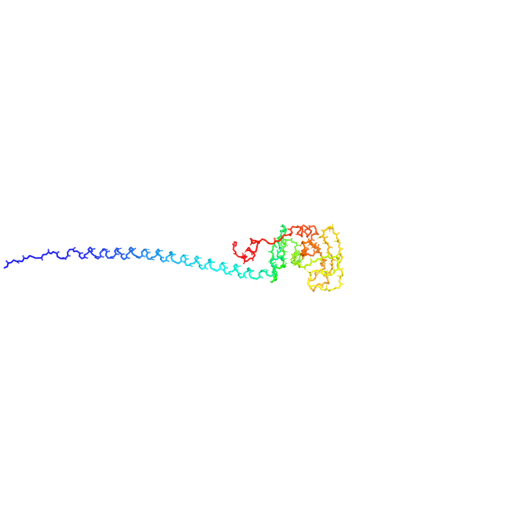 1 171 ? -6.124 -0.746 -10.456 1.00 90.75 171 LEU A N 1
ATOM 1292 C CA . LEU A 1 171 ? -4.694 -0.789 -10.729 1.00 90.75 171 LEU A CA 1
ATOM 1293 C C . LEU A 1 171 ? -3.936 -0.608 -9.424 1.00 90.75 171 LEU A C 1
ATOM 1295 O O . LEU A 1 171 ? -3.981 0.459 -8.813 1.00 90.75 171 LEU A O 1
ATOM 1299 N N . ILE A 1 172 ? -3.233 -1.655 -9.021 1.00 92.19 172 ILE A N 1
ATOM 1300 C CA . ILE A 1 172 ? -2.367 -1.680 -7.850 1.00 92.19 172 ILE A CA 1
ATOM 1301 C C . ILE A 1 172 ? -0.958 -1.376 -8.318 1.00 92.19 172 ILE A C 1
ATOM 1303 O O . ILE A 1 172 ? -0.478 -1.956 -9.289 1.00 92.19 172 ILE A O 1
ATOM 1307 N N . SER A 1 173 ? -0.287 -0.483 -7.615 1.00 90.75 173 SER A N 1
ATOM 1308 C CA . SER A 1 173 ? 1.004 0.038 -8.004 1.00 90.75 173 SER A CA 1
ATOM 1309 C C . SER A 1 173 ? 1.969 -0.015 -6.828 1.00 90.75 173 SER A C 1
ATOM 1311 O O . SER A 1 173 ? 1.618 0.411 -5.730 1.00 90.75 173 SER A O 1
ATOM 1313 N N . VAL A 1 174 ? 3.164 -0.561 -7.045 1.00 92.44 174 VAL A N 1
ATOM 1314 C CA . VAL A 1 174 ? 4.231 -0.620 -6.040 1.00 92.44 174 VAL A CA 1
ATOM 1315 C C . VAL A 1 174 ? 5.500 -0.045 -6.649 1.00 92.44 174 VAL A C 1
ATOM 1317 O O . VAL A 1 174 ? 6.037 -0.623 -7.593 1.00 92.44 174 VAL A O 1
ATOM 1320 N N . GLY A 1 175 ? 5.948 1.103 -6.146 1.00 89.44 175 GLY A N 1
ATOM 1321 C CA . GLY A 1 175 ? 7.079 1.857 -6.683 1.00 89.44 175 GLY A CA 1
ATOM 1322 C C . GLY A 1 175 ? 8.155 2.140 -5.644 1.00 89.44 175 GLY A C 1
ATOM 1323 O O . GLY A 1 175 ? 7.868 2.209 -4.452 1.00 89.44 175 GLY A O 1
ATOM 1324 N N . ALA A 1 176 ? 9.391 2.294 -6.106 1.00 87.81 176 ALA A N 1
ATOM 1325 C CA . ALA A 1 176 ? 10.533 2.707 -5.296 1.00 87.81 176 ALA A CA 1
ATOM 1326 C C . ALA A 1 176 ? 11.638 3.289 -6.191 1.00 87.81 176 ALA A C 1
ATOM 1328 O O . ALA A 1 176 ? 11.500 3.331 -7.420 1.00 87.81 176 ALA A O 1
ATOM 1329 N N . SER A 1 177 ? 12.742 3.717 -5.578 1.00 85.00 177 SER A N 1
ATOM 1330 C CA . SER A 1 177 ? 13.969 3.977 -6.331 1.00 85.00 177 SER A CA 1
ATOM 1331 C C . SER A 1 177 ? 14.683 2.683 -6.744 1.00 85.00 177 SER A C 1
ATOM 1333 O O . SER A 1 177 ? 14.429 1.612 -6.196 1.00 85.00 177 SER A O 1
ATOM 1335 N N . ASP A 1 178 ? 15.642 2.813 -7.657 1.00 84.88 178 ASP A N 1
ATOM 1336 C CA . ASP A 1 178 ? 16.578 1.780 -8.102 1.00 84.88 178 ASP A CA 1
ATOM 1337 C C . ASP A 1 178 ? 17.449 1.173 -6.986 1.00 84.88 178 ASP A C 1
ATOM 1339 O O . ASP A 1 178 ? 18.023 0.099 -7.180 1.00 84.88 178 ASP A O 1
ATOM 1343 N N . ALA A 1 179 ? 17.510 1.795 -5.803 1.00 84.44 179 ALA A N 1
ATOM 1344 C CA . ALA A 1 179 ? 18.135 1.210 -4.620 1.00 84.44 179 ALA A CA 1
ATOM 1345 C C . ALA A 1 179 ? 17.352 0.008 -4.053 1.00 84.44 179 ALA A C 1
ATOM 1347 O O . ALA A 1 179 ? 17.906 -0.765 -3.263 1.00 84.44 179 ALA A O 1
ATOM 1348 N N . VAL A 1 180 ? 16.080 -0.160 -4.429 1.00 87.75 180 VAL A N 1
ATOM 1349 C CA . VAL A 1 180 ? 15.262 -1.327 -4.083 1.00 87.75 180 VAL A CA 1
ATOM 1350 C C . VAL A 1 180 ? 15.322 -2.344 -5.231 1.00 87.75 180 VAL A C 1
ATOM 1352 O O . VAL A 1 180 ? 15.115 -1.983 -6.383 1.00 87.75 180 VAL A O 1
ATOM 1355 N N . PRO A 1 181 ? 15.583 -3.639 -4.978 1.00 90.88 181 PRO A N 1
ATOM 1356 C CA . PRO A 1 181 ? 15.608 -4.627 -6.054 1.00 90.88 181 PRO A CA 1
ATOM 1357 C C . PRO A 1 181 ? 14.242 -4.798 -6.735 1.00 90.88 181 PRO A C 1
ATOM 1359 O O . PRO A 1 181 ? 13.204 -4.899 -6.074 1.00 90.88 181 PRO A O 1
ATOM 1362 N N . ARG A 1 182 ? 14.252 -4.938 -8.066 1.00 91.94 182 ARG A N 1
ATOM 1363 C CA . ARG A 1 182 ? 13.061 -5.160 -8.906 1.00 91.94 182 ARG A CA 1
ATOM 1364 C C . ARG A 1 182 ? 12.208 -6.330 -8.404 1.00 91.94 182 ARG A C 1
ATOM 1366 O O . ARG A 1 182 ? 10.983 -6.249 -8.378 1.00 91.94 182 ARG A O 1
ATOM 1373 N N . GLU A 1 183 ? 12.844 -7.410 -7.966 1.00 94.19 183 GLU A N 1
ATOM 1374 C CA . GLU A 1 183 ? 12.190 -8.631 -7.491 1.00 94.19 183 GLU A CA 1
ATOM 1375 C C . GLU A 1 183 ? 11.395 -8.403 -6.201 1.00 94.19 183 GLU A C 1
ATOM 1377 O O . GLU A 1 183 ? 10.381 -9.073 -5.985 1.00 94.19 183 GLU A O 1
ATOM 1382 N N . VAL A 1 184 ? 11.826 -7.455 -5.358 1.00 93.69 184 VAL A N 1
ATOM 1383 C CA . VAL A 1 184 ? 11.102 -7.065 -4.140 1.00 93.69 184 VAL A CA 1
ATOM 1384 C C . VAL A 1 184 ? 9.792 -6.388 -4.527 1.00 93.69 184 VAL A C 1
ATOM 1386 O O . VAL A 1 184 ? 8.738 -6.812 -4.057 1.00 93.69 184 VAL A O 1
ATOM 1389 N N . LEU A 1 185 ? 9.832 -5.419 -5.447 1.00 92.94 185 LEU A N 1
ATOM 1390 C CA . LEU A 1 185 ? 8.629 -4.734 -5.932 1.00 92.94 185 LEU A CA 1
ATOM 1391 C C . LEU A 1 185 ? 7.680 -5.685 -6.668 1.00 92.94 185 LEU A C 1
ATOM 1393 O O . LEU A 1 185 ? 6.469 -5.657 -6.445 1.00 92.94 185 LEU A O 1
ATOM 1397 N N . ARG A 1 186 ? 8.231 -6.580 -7.497 1.00 95.31 186 ARG A N 1
ATOM 1398 C CA . ARG A 1 186 ? 7.456 -7.606 -8.203 1.00 95.31 186 ARG A CA 1
ATOM 1399 C C . ARG A 1 186 ? 6.715 -8.511 -7.226 1.00 95.31 186 ARG A C 1
ATOM 1401 O O . ARG A 1 186 ? 5.534 -8.788 -7.404 1.00 95.31 186 ARG A O 1
ATOM 1408 N N . ARG A 1 187 ? 7.401 -8.991 -6.188 1.00 96.19 187 ARG A N 1
ATOM 1409 C CA . ARG A 1 187 ? 6.784 -9.844 -5.168 1.00 96.19 187 ARG A CA 1
ATOM 1410 C C . ARG A 1 187 ? 5.725 -9.076 -4.383 1.00 96.19 187 ARG A C 1
ATOM 1412 O O . ARG A 1 187 ? 4.627 -9.595 -4.213 1.00 96.19 187 ARG A O 1
ATOM 1419 N N . ALA A 1 188 ? 6.030 -7.845 -3.981 1.00 95.62 188 ALA A N 1
ATOM 1420 C CA . ALA A 1 188 ? 5.123 -6.988 -3.232 1.00 95.62 188 ALA A CA 1
ATOM 1421 C C . ALA A 1 188 ? 3.817 -6.719 -3.997 1.00 95.62 188 ALA A C 1
ATOM 1423 O O . ALA A 1 188 ? 2.739 -6.921 -3.443 1.00 95.62 188 ALA A O 1
ATOM 1424 N N . VAL A 1 189 ? 3.881 -6.360 -5.289 1.00 95.19 189 VAL A N 1
ATOM 1425 C CA . VAL A 1 189 ? 2.662 -6.134 -6.088 1.00 95.19 189 VAL A CA 1
ATOM 1426 C C . VAL A 1 189 ? 1.843 -7.418 -6.258 1.00 95.19 189 VAL A C 1
ATOM 1428 O O . VAL A 1 189 ? 0.616 -7.385 -6.285 1.00 95.19 189 VAL A O 1
ATOM 1431 N N . LEU A 1 190 ? 2.506 -8.575 -6.365 1.00 95.75 190 LEU A N 1
ATOM 1432 C CA . LEU A 1 190 ? 1.834 -9.867 -6.514 1.00 95.75 190 LEU A CA 1
ATOM 1433 C C . LEU A 1 190 ? 1.197 -10.340 -5.204 1.00 95.75 190 LEU A C 1
ATOM 1435 O O . LEU A 1 190 ? 0.164 -11.000 -5.245 1.00 95.75 190 LEU A O 1
ATOM 1439 N N . GLN A 1 191 ? 1.771 -9.974 -4.061 1.00 95.94 191 GLN A N 1
ATOM 1440 C CA . GLN A 1 191 ? 1.236 -10.270 -2.731 1.00 95.94 191 GLN A CA 1
ATOM 1441 C C . GLN A 1 191 ? 0.197 -9.252 -2.256 1.00 95.94 191 GLN A C 1
ATOM 1443 O O . GLN A 1 191 ? -0.472 -9.497 -1.252 1.00 95.94 191 GLN A O 1
ATOM 1448 N N . ALA A 1 192 ? 0.033 -8.136 -2.973 1.00 95.31 192 ALA A N 1
ATOM 1449 C CA . ALA A 1 192 ? -0.976 -7.144 -2.654 1.00 95.31 192 ALA A CA 1
ATOM 1450 C C . ALA A 1 192 ? -2.363 -7.776 -2.614 1.00 95.31 192 ALA A C 1
ATOM 1452 O O . ALA A 1 192 ? -2.784 -8.483 -3.536 1.00 95.31 192 ALA A O 1
ATOM 1453 N N . ARG A 1 193 ? -3.071 -7.507 -1.525 1.00 95.31 193 ARG A N 1
ATOM 1454 C CA . ARG A 1 193 ? -4.425 -7.992 -1.287 1.00 95.31 193 ARG A CA 1
ATOM 1455 C C . ARG A 1 193 ? -5.293 -6.860 -0.786 1.00 95.31 193 ARG A C 1
ATOM 1457 O O . ARG A 1 193 ? -4.804 -5.932 -0.145 1.00 95.31 193 ARG A O 1
ATOM 1464 N N . HIS A 1 194 ? -6.584 -6.984 -1.029 1.00 94.75 194 HIS A N 1
ATOM 1465 C CA . HIS A 1 194 ? -7.559 -6.079 -0.455 1.00 94.75 194 HIS A CA 1
ATOM 1466 C C . HIS A 1 194 ? -7.496 -6.108 1.081 1.00 94.75 194 HIS A C 1
ATOM 1468 O O . HIS A 1 194 ? -7.276 -7.169 1.687 1.00 94.75 194 HIS A O 1
ATOM 1474 N N . ALA A 1 195 ? -7.683 -4.952 1.715 1.00 92.06 195 ALA A N 1
ATOM 1475 C CA . ALA A 1 195 ? -7.778 -4.863 3.162 1.00 92.06 195 ALA A CA 1
ATOM 1476 C C . ALA A 1 195 ? -9.026 -5.599 3.663 1.00 92.06 195 ALA A C 1
ATOM 1478 O O . ALA A 1 195 ? -10.123 -5.482 3.109 1.00 92.06 195 ALA A O 1
ATOM 1479 N N . THR A 1 196 ? -8.836 -6.378 4.721 1.00 91.56 196 THR A N 1
ATOM 1480 C CA . THR A 1 196 ? -9.917 -7.009 5.476 1.00 91.56 196 THR A CA 1
ATOM 1481 C C . THR A 1 196 ? -10.423 -6.057 6.550 1.00 91.56 196 THR A C 1
ATOM 1483 O O . THR A 1 196 ? -9.745 -5.102 6.923 1.00 91.56 196 THR A O 1
ATOM 1486 N N . GLU A 1 197 ? -11.585 -6.355 7.126 1.00 86.75 197 GLU A N 1
ATOM 1487 C CA . GLU A 1 197 ? -12.111 -5.587 8.259 1.00 86.75 197 GLU A CA 1
ATOM 1488 C C . GLU A 1 197 ? -11.138 -5.550 9.448 1.00 86.75 197 GLU A C 1
ATOM 1490 O O . GLU A 1 197 ? -10.992 -4.527 10.111 1.00 86.75 197 GLU A O 1
ATOM 1495 N N . ALA A 1 198 ? -10.418 -6.649 9.686 1.00 87.00 198 ALA A N 1
ATOM 1496 C CA . ALA A 1 198 ? -9.396 -6.714 10.724 1.00 87.00 198 ALA A CA 1
ATOM 1497 C C . ALA A 1 198 ? -8.182 -5.821 10.413 1.00 87.00 198 ALA A C 1
ATOM 1499 O O . ALA A 1 198 ? -7.568 -5.286 11.331 1.00 87.00 198 ALA A O 1
ATOM 1500 N N . ASP A 1 199 ? -7.826 -5.640 9.137 1.00 89.88 199 ASP A N 1
ATOM 1501 C CA . ASP A 1 199 ? -6.773 -4.696 8.746 1.00 89.88 199 ASP A CA 1
ATOM 1502 C C . ASP A 1 199 ? -7.231 -3.254 8.964 1.00 89.88 199 ASP A C 1
ATOM 1504 O O . ASP A 1 199 ? -6.505 -2.472 9.565 1.00 89.88 199 ASP A O 1
ATOM 1508 N N . LEU A 1 200 ? -8.458 -2.924 8.551 1.00 86.25 200 LEU A N 1
ATOM 1509 C CA . LEU A 1 200 ? -9.022 -1.583 8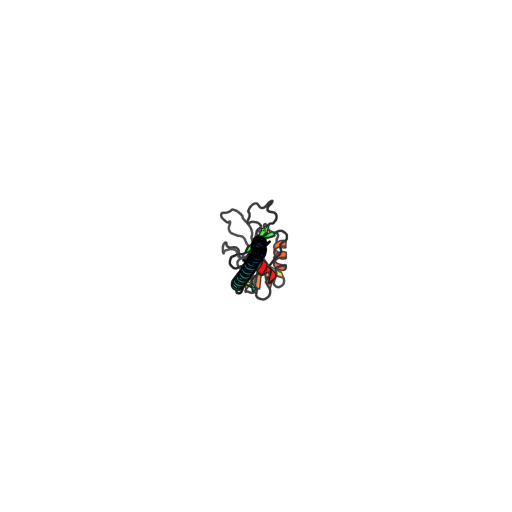.722 1.00 86.25 200 LEU A CA 1
ATOM 1510 C C . LEU A 1 200 ? -9.113 -1.188 10.199 1.00 86.25 200 LEU A C 1
ATOM 1512 O O . LEU A 1 200 ? -8.763 -0.068 10.552 1.00 86.25 200 LEU A O 1
ATOM 1516 N N . ARG A 1 201 ? -9.506 -2.116 11.079 1.00 82.75 201 ARG A N 1
ATOM 1517 C CA . ARG A 1 201 ? -9.516 -1.876 12.531 1.00 82.75 201 ARG A CA 1
ATOM 1518 C C . ARG A 1 201 ? -8.118 -1.627 13.093 1.00 82.75 201 ARG A C 1
ATOM 1520 O O . ARG A 1 201 ? -7.949 -0.701 13.873 1.00 82.75 201 ARG A O 1
ATOM 1527 N N . ARG A 1 202 ? -7.114 -2.402 12.667 1.00 83.19 202 ARG A N 1
ATOM 1528 C CA . ARG A 1 202 ? -5.710 -2.190 13.074 1.00 83.19 202 ARG A CA 1
ATOM 1529 C C . ARG A 1 202 ? -5.165 -0.846 12.601 1.00 83.19 202 ARG A C 1
ATOM 1531 O O . ARG A 1 202 ? -4.408 -0.202 13.311 1.00 83.19 202 ARG A O 1
ATOM 1538 N N . LEU A 1 203 ? -5.571 -0.423 11.412 1.00 79.31 203 LEU A N 1
ATOM 1539 C CA . LEU A 1 203 ? -5.224 0.875 10.847 1.00 79.31 203 LEU A CA 1
ATOM 1540 C C . LEU A 1 203 ? -5.906 2.048 11.582 1.00 79.31 203 LEU A C 1
ATOM 1542 O O . LEU A 1 203 ? -5.372 3.155 11.581 1.00 79.31 203 LEU A O 1
ATOM 1546 N N . ALA A 1 204 ? -7.057 1.811 12.218 1.00 74.69 204 ALA A N 1
ATOM 1547 C CA . ALA A 1 204 ? -7.773 2.791 13.038 1.00 74.69 204 ALA A CA 1
ATOM 1548 C C . ALA A 1 204 ? -7.079 3.085 14.371 1.00 74.69 204 ALA A C 1
ATOM 1550 O O . ALA A 1 204 ? -7.152 4.209 14.862 1.00 74.69 204 ALA A O 1
ATOM 1551 N N . ASP A 1 205 ? -6.444 2.063 14.945 1.00 70.19 205 ASP A N 1
ATOM 1552 C CA . ASP A 1 205 ? -5.848 2.094 16.277 1.00 70.19 205 ASP A CA 1
ATOM 1553 C C . ASP A 1 205 ? -4.353 1.733 16.217 1.00 70.19 205 ASP A C 1
ATOM 1555 O O . ASP A 1 205 ? -3.946 0.624 16.576 1.00 70.19 205 ASP A O 1
ATOM 1559 N N . PRO A 1 206 ? -3.498 2.661 15.750 1.00 57.16 206 PRO A N 1
ATOM 1560 C CA . PRO A 1 206 ? -2.058 2.433 15.695 1.00 57.16 206 PRO A CA 1
ATOM 1561 C C . PRO A 1 206 ? -1.391 2.389 17.085 1.00 57.16 206 PRO A C 1
ATOM 1563 O O . PRO A 1 206 ? -0.204 2.078 17.161 1.00 57.16 206 PRO A O 1
ATOM 1566 N N . GLY A 1 207 ? -2.116 2.720 18.166 1.00 48.72 207 GLY A N 1
ATOM 1567 C CA . GLY A 1 207 ? -1.593 2.845 19.532 1.00 48.72 207 GLY A CA 1
ATOM 1568 C C . GLY A 1 207 ? -2.008 1.732 20.502 1.00 48.72 207 GLY A C 1
ATOM 1569 O O . GLY A 1 207 ? -1.534 1.733 21.634 1.00 48.72 207 GLY A O 1
ATOM 1570 N N . GLY A 1 208 ? -2.869 0.801 20.082 1.00 43.19 208 GLY A N 1
ATOM 1571 C CA . GLY A 1 208 ? -3.404 -0.289 20.908 1.00 43.19 208 GLY A CA 1
ATOM 1572 C C . GLY A 1 208 ? -2.551 -1.564 20.991 1.00 43.19 208 GLY A C 1
ATOM 1573 O O . GLY A 1 208 ? -3.100 -2.624 21.298 1.00 43.19 208 GLY A O 1
ATOM 1574 N N . GLN A 1 209 ? -1.247 -1.495 20.688 1.00 40.62 209 GLN A N 1
ATOM 1575 C CA . GLN A 1 209 ? -0.293 -2.602 20.893 1.00 40.62 209 GLN A CA 1
ATOM 1576 C C . GLN A 1 209 ? 0.492 -2.447 22.194 1.00 40.62 209 GLN A C 1
ATOM 1578 O O . GLN A 1 209 ? 1.011 -1.336 22.439 1.00 40.62 209 GLN A O 1
#

Organism: NCBI:txid65515

Secondary structure (DSSP, 8-state):
-------SSSSHHHHHHHHHHHHHHHHHHHHHHHHHHHHHHHHHHHHHHHHHHHHHHHHHHGGGGGG-EE---TTEEEEEE-TTSSEEEEEES--TT-SSTTTT-EEEEEEE---SSS-S---SSSS-S--PPEEEEEETTEEEEEEE----TT----EEEEEEEEETTEEEEEEEETTS-HHHHHHHHHH-EEPPHHHHHHHH-TT--

Foldseek 3Di:
DDDDDDDDPPCVVVVVVVVVVVVVVVVVVVVVVVVCVVVVVVVVVVVVVLVVLLVVLCVLCVVCLQQQKDFDQPQWDFPDADSNNQKTKTFGPDCVPVPDRQQPIKIKGKDFADPPDLPDDDPPDPADDPDSWDWDDPDVQKIKTWDWGDQDPVGDRWIKIKMWGDDPRMIMIMMHTPVDDPVSRVVRSVRMDRDDPVNSSCNSCVPPD

Radius of gyration: 33.53 Å; chains: 1; bounding box: 68×31×123 Å

pLDDT: mean 74.96, std 15.94, range [36.59, 96.19]

Sequence (209 aa):
MPQNWPGILGGLPYALVAGVLMVRWTGLISLVLSGVLVIGGVFLVQESRAEREATALAERVAPVRDLIYMIDIPSHREAGRDSSWVVASFEPVDTSGVKVWQERTISLAATRGTLSACGGQTLAVAFGRDEEPACLREGPGLWYLTGKIPKPTWGCFCGLHQYLRQDGGVLISVGASDAVPREVLRRAVLQARHATEADLRRLADPGGQ